Protein AF-J6HMD4-F1 (afdb_monomer_lite)

Sequence (255 aa):
MTEEPPVITEDEVTQENTEDDYIPNIPDGVKDIAFKREKGEAILMGDTIATYDKKGKFLEYRMDLDRKFVTIKAISELMYNDTQEYCNEYHFVKAELPNGEPLILDGRRVYKLQEKPFEKVFDASQAIRIYRTEYYGVGVFDEDGLTGCEAPFDPVVLVTIDGFKGLVTLEKNDFALEAFGYDHSSRKKVDFFELAENEGFGDEVKKATQTPDGIVLAIHRDFQEGYTDYKVLITKEKDTYSAVYLDFPETKYDE

Structure (mmCIF, N/CA/C/O backbone):
data_AF-J6HMD4-F1
#
_entry.id   AF-J6HMD4-F1
#
loop_
_atom_site.group_PDB
_atom_site.id
_atom_site.type_symbol
_atom_site.label_atom_id
_atom_site.label_alt_id
_atom_site.label_comp_id
_atom_site.label_asym_id
_atom_site.label_entity_id
_atom_site.label_seq_id
_atom_site.pdbx_PDB_ins_code
_atom_site.Cartn_x
_atom_site.Cartn_y
_atom_site.Cartn_z
_atom_site.occupancy
_atom_site.B_iso_or_equiv
_atom_site.auth_seq_id
_atom_site.auth_comp_id
_atom_site.auth_asym_id
_atom_site.auth_atom_id
_atom_site.pdbx_PDB_model_num
ATOM 1 N N . MET A 1 1 ? 50.669 60.578 17.584 1.00 41.62 1 MET A N 1
ATOM 2 C CA . MET A 1 1 ? 49.471 60.270 16.784 1.00 41.62 1 MET A CA 1
ATOM 3 C C . MET A 1 1 ? 49.846 59.100 15.901 1.00 41.62 1 MET A C 1
ATOM 5 O O . MET A 1 1 ? 50.588 59.282 14.948 1.00 41.62 1 MET A O 1
ATOM 9 N N . THR A 1 2 ? 49.492 57.902 16.342 1.00 41.47 2 THR A N 1
ATOM 10 C CA . THR A 1 2 ? 49.688 56.632 15.636 1.00 41.47 2 THR A CA 1
ATOM 11 C C . THR A 1 2 ? 48.306 56.215 15.167 1.00 41.47 2 THR A C 1
ATOM 13 O O . THR A 1 2 ? 47.459 55.930 16.010 1.00 41.47 2 THR A O 1
ATOM 16 N N . GLU A 1 3 ? 48.057 56.301 13.863 1.00 42.03 3 GLU A N 1
ATOM 17 C CA . GLU A 1 3 ? 46.799 55.860 13.262 1.00 42.03 3 GLU A CA 1
ATOM 18 C C . GLU A 1 3 ? 46.817 54.336 13.099 1.00 42.03 3 GLU A C 1
ATOM 20 O O . GLU A 1 3 ? 47.808 53.754 12.654 1.00 42.03 3 GLU A O 1
ATOM 25 N N . GLU A 1 4 ? 45.732 53.712 13.552 1.00 44.16 4 GLU A N 1
ATOM 26 C CA . GLU A 1 4 ? 45.438 52.285 13.445 1.00 44.16 4 GLU A CA 1
ATOM 27 C C . GLU A 1 4 ? 45.174 51.872 11.983 1.00 44.16 4 GLU A C 1
ATOM 29 O O . GLU A 1 4 ? 44.758 52.703 11.171 1.00 44.16 4 GLU A O 1
ATOM 34 N N . PRO A 1 5 ? 45.412 50.598 11.621 1.00 47.84 5 PRO A N 1
ATOM 35 C CA . PRO A 1 5 ? 45.184 50.108 10.266 1.00 47.84 5 PRO A CA 1
ATOM 36 C C . PRO A 1 5 ? 43.680 49.982 9.954 1.00 47.84 5 PRO A C 1
ATOM 38 O O . PRO A 1 5 ? 42.891 49.686 10.854 1.00 47.84 5 PRO A O 1
ATOM 41 N N . PRO A 1 6 ? 43.259 50.147 8.686 1.00 49.00 6 PRO A N 1
ATOM 42 C CA . PRO A 1 6 ? 41.871 49.922 8.308 1.00 49.00 6 PRO A CA 1
ATOM 43 C C . PRO A 1 6 ? 41.531 48.422 8.328 1.00 49.00 6 PRO A C 1
ATOM 45 O O . PRO A 1 6 ? 42.240 47.600 7.748 1.00 49.00 6 PRO A O 1
ATOM 48 N N . VAL A 1 7 ? 40.414 48.100 8.983 1.00 46.59 7 VAL A N 1
ATOM 49 C CA . VAL A 1 7 ? 39.713 46.807 8.978 1.00 46.59 7 VAL A CA 1
ATOM 50 C C . VAL A 1 7 ? 38.512 46.927 8.051 1.00 46.59 7 VAL A C 1
ATOM 52 O O . VAL A 1 7 ? 37.584 47.622 8.442 1.00 46.59 7 VAL A O 1
ATOM 55 N N . ILE A 1 8 ? 38.510 46.275 6.882 1.00 41.94 8 ILE A N 1
ATOM 56 C CA . ILE A 1 8 ? 37.334 45.967 6.029 1.00 41.94 8 ILE A CA 1
ATOM 57 C C . ILE A 1 8 ? 37.847 44.957 4.972 1.00 41.94 8 ILE A C 1
ATOM 59 O O . ILE A 1 8 ? 38.898 45.222 4.395 1.00 41.94 8 ILE A O 1
ATOM 63 N N . THR A 1 9 ? 37.277 43.803 4.632 1.00 37.59 9 THR A N 1
ATOM 64 C CA . THR A 1 9 ? 36.125 42.984 5.051 1.00 37.59 9 THR A CA 1
ATOM 65 C C . THR A 1 9 ? 36.418 41.581 4.524 1.00 37.59 9 THR A C 1
ATOM 67 O O . THR A 1 9 ? 37.090 41.446 3.503 1.00 37.59 9 THR A O 1
ATOM 70 N N . GLU A 1 10 ? 35.917 40.563 5.214 1.00 38.06 10 GLU A N 1
ATOM 71 C CA . GLU A 1 10 ? 35.848 39.191 4.717 1.00 38.06 10 GLU A CA 1
ATOM 72 C C . GLU A 1 10 ? 35.243 39.195 3.308 1.00 38.06 10 GLU A C 1
ATOM 74 O O . GLU A 1 10 ? 34.155 39.737 3.101 1.00 38.06 10 GLU A O 1
ATOM 79 N N . ASP A 1 11 ? 35.992 38.660 2.341 1.00 38.19 11 ASP A N 1
ATOM 80 C CA . ASP A 1 11 ? 35.461 38.323 1.030 1.00 38.19 11 ASP A CA 1
ATOM 81 C C . ASP A 1 11 ? 34.218 37.461 1.261 1.00 38.19 11 ASP A C 1
ATOM 83 O O . ASP A 1 11 ? 34.303 36.385 1.861 1.00 38.19 11 ASP A O 1
ATOM 87 N N . GLU A 1 12 ? 33.061 37.960 0.817 1.00 39.22 12 GLU A N 1
ATOM 88 C CA . GLU A 1 12 ? 31.869 37.148 0.629 1.00 39.22 12 GLU A CA 1
ATOM 89 C C . GLU A 1 12 ? 32.281 35.973 -0.258 1.00 39.22 12 GLU A C 1
ATOM 91 O O . GLU A 1 12 ? 32.416 36.094 -1.479 1.00 39.22 12 GLU A O 1
ATOM 96 N N . VAL A 1 13 ? 32.517 34.826 0.379 1.00 36.09 13 VAL A N 1
ATOM 97 C CA . VAL A 1 13 ? 32.518 33.535 -0.288 1.00 36.09 13 VAL A CA 1
ATOM 98 C C . VAL A 1 13 ? 31.105 33.389 -0.824 1.00 36.09 13 VAL A C 1
ATOM 100 O O . VAL A 1 13 ? 30.180 32.991 -0.118 1.00 36.09 13 VAL A O 1
ATOM 103 N N . THR A 1 14 ? 30.935 33.795 -2.075 1.00 34.75 14 THR A N 1
ATOM 104 C CA . THR A 1 14 ? 29.814 33.386 -2.898 1.00 34.75 14 THR A CA 1
ATOM 105 C C . THR A 1 14 ? 29.848 31.865 -2.887 1.00 34.75 14 THR A C 1
ATOM 107 O O . THR A 1 14 ? 30.721 31.243 -3.487 1.00 34.75 14 THR A O 1
ATOM 110 N N . GLN A 1 15 ? 28.956 31.256 -2.104 1.00 39.78 15 GLN A N 1
ATOM 111 C CA . GLN A 1 15 ? 28.610 29.860 -2.298 1.00 39.78 15 GLN A CA 1
ATOM 112 C C . GLN A 1 15 ? 28.047 29.786 -3.714 1.00 39.78 15 GLN A C 1
ATOM 114 O O . GLN A 1 15 ? 26.911 30.189 -3.966 1.00 39.78 15 GLN A O 1
ATOM 119 N N . GLU A 1 16 ? 28.878 29.354 -4.660 1.00 33.34 16 GLU A N 1
ATOM 120 C CA . GLU A 1 16 ? 28.378 28.775 -5.893 1.00 33.34 16 GLU A CA 1
ATOM 121 C C . GLU A 1 16 ? 27.469 27.620 -5.467 1.00 33.34 16 GLU A C 1
ATOM 123 O O . GLU A 1 16 ? 27.938 26.558 -5.063 1.00 33.34 16 GLU A O 1
ATOM 128 N N . ASN A 1 17 ? 26.156 27.855 -5.501 1.00 41.56 17 ASN A N 1
ATOM 129 C CA . ASN A 1 17 ? 25.179 26.790 -5.643 1.00 41.56 17 ASN A CA 1
ATOM 130 C C . ASN A 1 17 ? 25.468 26.146 -7.000 1.00 41.56 17 ASN A C 1
ATOM 132 O O . ASN A 1 17 ? 24.902 26.534 -8.021 1.00 41.56 17 ASN A O 1
ATOM 136 N N . THR A 1 18 ? 26.399 25.199 -7.029 1.00 41.28 18 THR A N 1
ATOM 137 C CA . THR A 1 18 ? 26.372 24.155 -8.040 1.00 41.28 18 THR A CA 1
ATOM 138 C C . THR A 1 18 ? 25.149 23.315 -7.704 1.00 41.28 18 THR A C 1
ATOM 140 O O . THR A 1 18 ? 25.233 22.388 -6.902 1.00 41.28 18 THR A O 1
ATOM 143 N N . GLU A 1 19 ? 23.988 23.708 -8.234 1.00 51.16 19 GLU A N 1
ATOM 144 C CA . GLU A 1 19 ? 22.919 22.748 -8.491 1.00 51.16 19 GLU A CA 1
ATOM 145 C C . GLU A 1 19 ? 23.580 21.636 -9.311 1.00 51.16 19 GLU A C 1
ATOM 147 O O . GLU A 1 19 ? 23.938 21.843 -10.471 1.00 51.16 19 GLU A O 1
ATOM 152 N N . ASP A 1 20 ? 23.891 20.510 -8.667 1.00 56.91 20 ASP A N 1
ATOM 153 C CA . ASP A 1 20 ? 24.308 19.309 -9.377 1.00 56.91 20 ASP A CA 1
ATOM 154 C C . ASP A 1 20 ? 23.152 18.965 -10.322 1.00 56.91 20 ASP A C 1
ATOM 156 O O . ASP A 1 20 ? 22.069 18.580 -9.878 1.00 56.91 20 ASP A O 1
ATOM 160 N N . ASP A 1 21 ? 23.357 19.178 -11.624 1.00 66.62 21 ASP A N 1
ATOM 161 C CA . ASP A 1 21 ? 22.388 18.836 -12.662 1.00 66.62 21 ASP A CA 1
ATOM 162 C C . ASP A 1 21 ? 22.098 17.330 -12.564 1.00 66.62 21 ASP A C 1
ATOM 164 O O . ASP A 1 21 ? 22.879 16.499 -13.036 1.00 66.62 21 ASP A O 1
ATOM 168 N N . TYR A 1 22 ? 20.985 16.960 -11.930 1.00 73.06 22 TYR A N 1
ATOM 169 C CA . TYR A 1 22 ? 20.566 15.569 -11.810 1.00 73.06 22 TYR A CA 1
ATOM 170 C C . TYR A 1 22 ? 20.394 14.949 -13.209 1.00 73.06 22 TYR A C 1
ATOM 172 O O . TYR A 1 22 ? 19.636 15.442 -14.051 1.00 73.06 22 TYR A O 1
ATOM 180 N N . ILE A 1 23 ? 21.101 13.844 -13.465 1.00 78.50 23 ILE A N 1
ATOM 181 C CA . ILE A 1 23 ? 21.051 13.125 -14.742 1.00 78.50 23 ILE A CA 1
ATOM 182 C C . ILE A 1 23 ? 20.208 11.856 -14.561 1.00 78.50 23 ILE A C 1
ATOM 184 O O . ILE A 1 23 ? 20.682 10.906 -13.934 1.00 78.50 23 ILE A O 1
ATOM 188 N N . PRO A 1 24 ? 18.998 11.779 -15.145 1.00 81.62 24 PRO A N 1
ATOM 189 C CA . PRO A 1 24 ? 18.131 10.625 -14.967 1.00 81.62 24 PRO A CA 1
ATOM 190 C C . PRO A 1 24 ? 18.694 9.358 -15.607 1.00 81.62 24 PRO A C 1
ATOM 192 O O . PRO A 1 24 ? 19.145 9.356 -16.758 1.00 81.62 24 PRO A O 1
ATOM 195 N N . ASN A 1 25 ? 18.594 8.244 -14.883 1.00 85.75 25 ASN A N 1
ATOM 196 C CA . ASN A 1 25 ? 18.925 6.927 -15.413 1.00 85.75 25 ASN A CA 1
ATOM 197 C C . ASN A 1 25 ? 17.732 6.346 -16.189 1.00 85.75 25 ASN A C 1
ATOM 199 O O . ASN A 1 25 ? 16.810 5.776 -15.609 1.00 85.75 25 ASN A O 1
ATOM 203 N N . ILE A 1 26 ? 17.747 6.472 -17.515 1.00 86.25 26 ILE A N 1
ATOM 204 C CA . ILE A 1 26 ? 16.704 5.926 -18.397 1.00 86.25 26 ILE A CA 1
ATOM 205 C C . ILE A 1 26 ? 17.163 4.563 -18.948 1.00 86.25 26 ILE A C 1
ATOM 207 O O . ILE A 1 26 ? 18.315 4.440 -19.377 1.00 86.25 26 ILE A O 1
ATOM 211 N N . PRO A 1 27 ? 16.294 3.532 -19.015 1.00 84.94 27 PRO A N 1
ATOM 212 C CA . PRO A 1 27 ? 16.635 2.272 -19.672 1.00 84.94 27 PRO A CA 1
ATOM 213 C C . PRO A 1 27 ? 17.076 2.478 -21.126 1.00 84.94 27 PRO A C 1
ATOM 215 O O . PRO A 1 27 ? 16.384 3.125 -21.911 1.00 84.94 27 PRO A O 1
ATOM 218 N N . ASP A 1 28 ? 18.196 1.866 -21.522 1.00 83.69 28 ASP A N 1
ATOM 219 C CA . ASP A 1 28 ? 18.728 2.002 -22.886 1.00 83.69 28 ASP A CA 1
ATOM 220 C C . ASP A 1 28 ? 17.871 1.289 -23.955 1.00 83.69 28 ASP A C 1
ATOM 222 O O . ASP A 1 28 ? 18.053 1.507 -25.155 1.00 83.69 28 ASP A O 1
ATOM 226 N N . GLY A 1 29 ? 16.941 0.418 -23.538 1.00 84.12 29 GLY A N 1
ATOM 227 C CA . GLY A 1 29 ? 16.067 -0.370 -24.412 1.00 84.12 29 GLY A CA 1
ATOM 228 C C . GLY A 1 29 ? 16.790 -1.443 -25.241 1.00 84.12 29 GLY A C 1
ATOM 229 O O . GLY A 1 29 ? 16.167 -2.128 -26.060 1.00 84.12 29 GLY A O 1
ATOM 230 N N . VAL A 1 30 ? 18.099 -1.617 -25.050 1.00 84.94 30 VAL A N 1
ATOM 231 C CA . VAL A 1 30 ? 18.962 -2.531 -25.807 1.00 84.94 30 VAL A CA 1
ATOM 232 C C . VAL A 1 30 ? 19.416 -3.691 -24.931 1.00 84.94 30 VAL A C 1
ATOM 234 O O . VAL A 1 30 ? 19.311 -4.848 -25.367 1.00 84.94 30 VAL A O 1
ATOM 237 N N . LYS A 1 31 ? 19.895 -3.398 -23.721 1.00 90.94 31 LYS A N 1
ATOM 238 C CA . LYS A 1 31 ? 20.367 -4.371 -22.736 1.00 90.94 31 LYS A CA 1
ATOM 239 C C . LYS A 1 31 ? 19.243 -4.766 -21.790 1.00 90.94 31 LYS A C 1
ATOM 241 O O . LYS A 1 31 ? 18.318 -4.006 -21.532 1.00 90.94 31 LYS A O 1
ATOM 246 N N . ASP A 1 32 ? 19.337 -5.988 -21.283 1.00 95.31 32 ASP A N 1
ATOM 247 C CA . ASP A 1 32 ? 18.437 -6.435 -20.230 1.00 95.31 32 ASP A CA 1
ATOM 248 C C . ASP A 1 32 ? 18.782 -5.691 -18.929 1.00 95.31 32 ASP A C 1
ATOM 250 O O . ASP A 1 32 ? 19.958 -5.543 -18.587 1.00 95.31 32 ASP A O 1
ATOM 254 N N . ILE A 1 33 ? 17.760 -5.257 -18.192 1.00 96.25 33 ILE A N 1
ATOM 255 C CA . ILE A 1 33 ? 17.906 -4.696 -16.848 1.00 96.25 33 ILE A CA 1
ATOM 256 C C . ILE A 1 33 ? 18.460 -5.788 -15.923 1.00 96.25 33 ILE A C 1
ATOM 258 O O . ILE A 1 33 ? 18.008 -6.939 -15.958 1.00 96.25 33 ILE A O 1
ATOM 262 N N . ALA A 1 34 ? 19.438 -5.431 -15.090 1.00 96.94 34 ALA A N 1
ATOM 263 C CA . ALA A 1 34 ? 19.958 -6.302 -14.043 1.00 96.94 34 ALA A CA 1
ATOM 264 C C . ALA A 1 34 ? 18.993 -6.320 -12.850 1.00 96.94 34 ALA A C 1
ATOM 266 O O . ALA A 1 34 ? 18.508 -5.273 -12.423 1.00 96.94 34 ALA A O 1
ATOM 267 N N . PHE A 1 35 ? 18.707 -7.510 -12.321 1.00 97.44 35 PHE A N 1
ATOM 268 C CA . PHE A 1 35 ? 17.767 -7.693 -11.217 1.00 97.44 35 PHE A CA 1
ATOM 269 C C . PHE A 1 35 ? 18.407 -8.479 -10.080 1.00 97.44 35 PHE A C 1
ATOM 271 O O . PHE A 1 35 ? 18.945 -9.567 -10.307 1.00 97.44 35 PHE A O 1
ATOM 278 N N . LYS A 1 36 ? 18.216 -7.991 -8.853 1.00 97.44 36 LYS A N 1
ATOM 279 C CA . LYS A 1 36 ? 18.523 -8.712 -7.619 1.00 97.44 36 LYS A CA 1
ATOM 280 C C . LYS A 1 36 ? 17.275 -9.401 -7.082 1.00 97.44 36 LYS A C 1
ATOM 282 O O . LYS A 1 36 ? 16.148 -8.937 -7.259 1.00 97.44 36 LYS A O 1
ATOM 287 N N . ARG A 1 37 ? 17.472 -10.553 -6.441 1.00 96.81 37 ARG A N 1
ATOM 288 C CA . ARG A 1 37 ? 16.370 -11.317 -5.854 1.00 96.81 37 ARG A CA 1
ATOM 289 C C . ARG A 1 37 ? 15.726 -10.503 -4.739 1.00 96.81 37 ARG A C 1
ATOM 291 O O . ARG A 1 37 ? 16.414 -10.080 -3.824 1.00 96.81 37 ARG A O 1
ATOM 298 N N . GLU A 1 38 ? 14.409 -10.417 -4.797 1.00 96.12 38 GLU A N 1
ATOM 299 C CA . GLU A 1 38 ? 13.564 -9.806 -3.781 1.00 96.12 38 GLU A CA 1
ATOM 300 C C . GLU A 1 38 ? 12.338 -10.696 -3.620 1.00 96.12 38 GLU A C 1
ATOM 302 O O . GLU A 1 38 ? 11.881 -11.317 -4.585 1.00 96.12 38 GLU A O 1
ATOM 307 N N . LYS A 1 39 ? 11.831 -10.825 -2.399 1.00 95.50 39 LYS A N 1
ATOM 308 C CA . LYS A 1 39 ? 10.632 -11.615 -2.137 1.00 95.50 39 LYS A CA 1
ATOM 309 C C . LYS A 1 39 ? 9.652 -10.797 -1.338 1.00 95.50 39 LYS A C 1
ATOM 311 O O . LYS A 1 39 ? 10.023 -10.065 -0.433 1.00 95.50 39 LYS A O 1
ATOM 316 N N . GLY A 1 40 ? 8.392 -11.026 -1.634 1.00 96.81 40 GLY A N 1
ATOM 317 C CA . GLY A 1 40 ? 7.307 -10.420 -0.907 1.00 96.81 40 GLY A CA 1
ATOM 318 C C . GLY A 1 40 ? 6.031 -10.570 -1.693 1.00 96.81 40 GLY A C 1
ATOM 319 O O . GLY A 1 40 ? 5.986 -11.170 -2.773 1.00 96.81 40 GLY A O 1
ATOM 320 N N . GLU A 1 41 ? 4.997 -9.989 -1.135 1.00 98.00 41 GLU A N 1
ATOM 321 C CA . GLU A 1 41 ? 3.730 -9.809 -1.799 1.00 98.00 41 GLU A CA 1
ATOM 322 C C . GLU A 1 41 ? 3.447 -8.319 -1.834 1.00 98.00 41 GLU A C 1
ATOM 324 O O . GLU A 1 41 ? 3.813 -7.602 -0.906 1.00 98.00 41 GLU A O 1
ATOM 329 N N . ALA A 1 42 ? 2.821 -7.855 -2.902 1.00 98.12 42 ALA A N 1
ATOM 330 C CA . ALA A 1 42 ? 2.457 -6.460 -3.049 1.00 98.12 42 ALA A CA 1
ATOM 331 C C . ALA A 1 42 ? 1.026 -6.328 -3.533 1.00 98.12 42 ALA A C 1
ATOM 333 O O . ALA A 1 42 ? 0.508 -7.225 -4.203 1.00 98.12 42 ALA A O 1
ATOM 334 N N . ILE A 1 43 ? 0.428 -5.184 -3.227 1.00 97.50 43 ILE A N 1
ATOM 335 C CA . ILE A 1 43 ? -0.761 -4.702 -3.913 1.00 97.50 43 ILE A CA 1
ATOM 336 C C . ILE A 1 43 ? -0.347 -3.687 -4.979 1.00 97.50 43 ILE A C 1
ATOM 338 O O . ILE A 1 43 ? 0.511 -2.832 -4.759 1.00 97.50 43 ILE A O 1
ATOM 342 N N . LEU A 1 44 ? -0.928 -3.824 -6.163 1.00 96.62 44 LEU A N 1
ATOM 343 C CA . LEU A 1 44 ? -0.747 -2.885 -7.257 1.00 96.62 44 LEU A CA 1
ATOM 344 C C . LEU A 1 44 ? -1.748 -1.739 -7.139 1.00 96.62 44 LEU A C 1
ATOM 346 O O . LEU A 1 44 ? -2.913 -1.989 -6.846 1.00 96.62 44 LEU A O 1
ATOM 350 N N . MET A 1 45 ? -1.316 -0.506 -7.393 1.00 93.19 45 MET A N 1
ATOM 351 C CA . MET A 1 45 ? -2.174 0.676 -7.265 1.00 93.19 45 MET A CA 1
ATOM 352 C C . MET A 1 45 ? -2.012 1.618 -8.455 1.00 93.19 45 MET A C 1
ATOM 354 O O . MET A 1 45 ? -0.902 2.043 -8.786 1.00 93.19 45 MET A O 1
ATOM 358 N N . GLY A 1 46 ? -3.136 1.994 -9.060 1.00 90.12 46 GLY A N 1
ATOM 359 C CA . GLY A 1 46 ? -3.217 2.986 -10.127 1.00 90.12 46 GLY A CA 1
ATOM 360 C C . GLY A 1 46 ? -4.232 2.585 -11.191 1.00 90.12 46 GLY A C 1
ATOM 361 O O . GLY A 1 46 ? -4.257 1.438 -11.625 1.00 90.12 46 GLY A O 1
ATOM 362 N N . ASP A 1 47 ? -5.021 3.552 -11.673 1.00 88.12 47 ASP A N 1
ATOM 363 C CA . ASP A 1 47 ? -6.099 3.296 -12.649 1.00 88.12 47 ASP A CA 1
ATOM 364 C C . ASP A 1 47 ? -5.614 2.610 -13.933 1.00 88.12 47 ASP A C 1
ATOM 366 O O . ASP A 1 47 ? -6.348 1.875 -14.591 1.00 88.12 47 ASP A O 1
ATOM 370 N N . THR A 1 48 ? -4.372 2.903 -14.311 1.00 92.44 48 THR A N 1
ATOM 371 C CA . THR A 1 48 ? -3.673 2.311 -15.445 1.00 92.44 48 THR A CA 1
ATOM 372 C C . THR A 1 48 ? -2.245 2.020 -15.027 1.00 92.44 48 THR A C 1
ATOM 374 O O . THR A 1 48 ? -1.515 2.937 -14.644 1.00 92.44 48 THR A O 1
ATOM 377 N N . ILE A 1 49 ? -1.828 0.764 -15.150 1.00 96.00 49 ILE A N 1
ATOM 378 C CA . ILE A 1 49 ? -0.480 0.325 -14.792 1.00 96.00 49 ILE A CA 1
ATOM 379 C C . ILE A 1 49 ? 0.278 -0.027 -16.067 1.00 96.00 49 ILE A C 1
ATOM 381 O O . ILE A 1 49 ? -0.187 -0.831 -16.875 1.00 96.00 49 ILE A O 1
ATOM 385 N N . ALA A 1 50 ? 1.432 0.608 -16.266 1.00 96.94 50 ALA A N 1
ATOM 386 C CA . ALA A 1 50 ? 2.321 0.303 -17.378 1.00 96.94 50 ALA A CA 1
ATOM 387 C C . ALA A 1 50 ? 3.078 -1.004 -17.120 1.00 96.94 50 ALA A C 1
ATOM 389 O O . ALA A 1 50 ? 3.556 -1.259 -16.013 1.00 96.94 50 ALA A O 1
ATOM 390 N N . THR A 1 51 ? 3.210 -1.812 -18.166 1.00 97.88 51 THR A N 1
ATOM 391 C CA . THR A 1 51 ? 4.022 -3.031 -18.166 1.00 97.88 51 THR A CA 1
ATOM 392 C C . THR A 1 51 ? 5.195 -2.883 -19.124 1.00 97.88 51 THR A C 1
ATOM 394 O O . THR A 1 51 ? 5.117 -2.158 -20.122 1.00 97.88 51 THR A O 1
ATOM 397 N N . TYR A 1 52 ? 6.289 -3.574 -18.819 1.00 97.88 52 TYR A N 1
ATOM 398 C CA . TYR A 1 52 ? 7.552 -3.436 -19.534 1.00 97.88 52 TYR A CA 1
ATOM 399 C C . TYR A 1 52 ? 8.132 -4.795 -19.916 1.00 97.88 52 TYR A C 1
ATOM 401 O O . TYR A 1 52 ? 7.825 -5.828 -19.316 1.00 97.88 52 TYR A O 1
ATOM 409 N N . ASP A 1 53 ? 9.001 -4.802 -20.921 1.00 96.94 53 ASP A N 1
ATOM 410 C CA . ASP A 1 53 ? 9.862 -5.944 -21.189 1.00 96.94 53 ASP A CA 1
ATOM 411 C C . ASP A 1 53 ? 11.127 -5.916 -20.315 1.00 96.94 53 ASP A C 1
ATOM 413 O O . ASP A 1 53 ? 11.396 -4.991 -19.546 1.00 96.94 53 ASP A O 1
ATOM 417 N N . LYS A 1 54 ? 11.947 -6.960 -20.439 1.00 96.06 54 LYS A N 1
ATOM 418 C CA . LYS A 1 54 ? 13.194 -7.105 -19.674 1.00 96.06 54 LYS A CA 1
ATOM 419 C C . LYS A 1 54 ? 14.255 -6.038 -19.970 1.00 96.06 54 LYS A C 1
ATOM 421 O O . LYS A 1 54 ? 15.249 -5.998 -19.253 1.00 96.06 54 LYS A O 1
ATOM 426 N N . LYS A 1 55 ? 14.073 -5.223 -21.011 1.00 95.75 55 LYS A N 1
ATOM 427 C CA . LYS A 1 55 ? 14.955 -4.116 -21.400 1.00 95.75 55 LYS A CA 1
ATOM 428 C C . LYS A 1 55 ? 14.413 -2.757 -20.950 1.00 95.75 55 LYS A C 1
ATOM 430 O O . LYS A 1 55 ? 14.973 -1.730 -21.318 1.00 95.75 55 LYS A O 1
ATOM 435 N N . GLY A 1 56 ? 13.310 -2.747 -20.197 1.00 93.38 56 GLY A N 1
ATOM 436 C CA . GLY A 1 56 ? 12.640 -1.526 -19.755 1.00 93.38 56 GLY A CA 1
ATOM 437 C C . GLY A 1 56 ? 11.814 -0.860 -20.850 1.00 93.38 56 GLY A C 1
ATOM 438 O O . GLY A 1 56 ? 11.435 0.299 -20.705 1.00 93.38 56 GLY A O 1
ATOM 439 N N . LYS A 1 57 ? 11.523 -1.553 -21.958 1.00 94.94 57 LYS A N 1
ATOM 440 C CA . LYS A 1 57 ? 10.670 -0.998 -23.007 1.00 94.94 57 LYS A CA 1
ATOM 441 C C . LYS A 1 57 ? 9.205 -1.181 -22.632 1.00 94.94 57 LYS A C 1
ATOM 443 O O . LYS A 1 57 ? 8.779 -2.294 -22.335 1.00 94.94 57 LYS A O 1
ATOM 448 N N . PHE A 1 58 ? 8.442 -0.094 -22.705 1.00 95.56 58 PHE A N 1
ATOM 449 C CA . PHE A 1 58 ? 6.991 -0.111 -22.537 1.00 95.56 58 PHE A CA 1
ATOM 450 C C . PHE A 1 58 ? 6.323 -1.126 -23.479 1.00 95.56 58 PHE A C 1
ATOM 452 O O . PHE A 1 58 ? 6.631 -1.175 -24.676 1.00 95.56 58 PHE A O 1
ATOM 459 N N . LEU A 1 59 ? 5.395 -1.907 -22.931 1.00 96.56 59 LEU A N 1
ATOM 460 C CA . LEU A 1 59 ? 4.575 -2.870 -23.658 1.00 96.56 59 LEU A CA 1
ATOM 461 C C . LEU A 1 59 ? 3.146 -2.352 -23.817 1.00 96.56 59 LEU A C 1
ATOM 463 O O . LEU A 1 59 ? 2.695 -2.120 -24.937 1.00 96.56 59 LEU A O 1
ATOM 467 N N . GLU A 1 60 ? 2.446 -2.167 -22.700 1.00 97.44 60 GLU A N 1
ATOM 468 C CA . GLU A 1 60 ? 1.041 -1.766 -22.674 1.00 97.44 60 GLU A CA 1
ATOM 469 C C . GLU A 1 60 ? 0.636 -1.154 -21.326 1.00 97.44 60 GLU A C 1
ATOM 471 O O . GLU A 1 60 ? 1.294 -1.368 -20.304 1.00 97.44 60 GLU A O 1
ATOM 476 N N . TYR A 1 61 ? -0.488 -0.431 -21.329 1.00 97.94 61 TYR A N 1
ATOM 477 C CA . TYR A 1 61 ? -1.209 -0.044 -20.117 1.00 97.94 61 TYR A CA 1
ATOM 478 C C . TYR A 1 61 ? -2.301 -1.064 -19.808 1.00 97.94 61 TYR A C 1
ATOM 480 O O . TYR A 1 61 ? -3.091 -1.421 -20.683 1.00 97.94 61 TYR A O 1
ATOM 488 N N . ARG A 1 62 ? -2.393 -1.472 -18.544 1.00 97.38 62 ARG A N 1
ATOM 489 C CA . ARG A 1 62 ? -3.368 -2.446 -18.053 1.00 97.38 62 ARG A CA 1
ATOM 490 C C . ARG A 1 62 ? -4.224 -1.827 -16.953 1.00 97.38 62 ARG A C 1
ATOM 492 O O . ARG A 1 62 ? -3.703 -1.324 -15.962 1.00 97.38 62 ARG A O 1
ATOM 499 N N . MET A 1 63 ? -5.540 -1.848 -17.155 1.00 95.19 63 MET A N 1
ATOM 500 C CA . MET A 1 63 ? -6.545 -1.325 -16.211 1.00 95.19 63 MET A CA 1
ATOM 501 C C . MET A 1 63 ? -7.063 -2.405 -15.252 1.00 95.19 63 MET A C 1
ATOM 503 O O . MET A 1 63 ? -7.634 -2.107 -14.213 1.00 95.19 63 MET A O 1
ATOM 507 N N . ASP A 1 64 ? -6.874 -3.679 -15.593 1.00 96.06 64 ASP A N 1
ATOM 508 C CA . ASP A 1 64 ? -7.309 -4.834 -14.802 1.00 96.06 64 ASP A CA 1
ATOM 509 C C . ASP A 1 64 ? -6.379 -5.160 -13.620 1.00 96.06 64 ASP A C 1
ATOM 511 O O . ASP A 1 64 ? -6.700 -6.038 -12.813 1.00 96.06 64 ASP A O 1
ATOM 515 N N . LEU A 1 65 ? -5.240 -4.465 -13.527 1.00 96.88 65 LEU A N 1
ATOM 516 C CA . LEU A 1 65 ? -4.224 -4.663 -12.495 1.00 96.88 65 LEU A CA 1
ATOM 517 C C . LEU A 1 65 ? -4.449 -3.820 -11.235 1.00 96.88 65 LEU A C 1
ATOM 519 O O . LEU A 1 65 ? -3.849 -4.139 -10.210 1.00 96.88 65 LEU A O 1
ATOM 523 N N . ASP A 1 66 ? -5.293 -2.784 -11.280 1.00 94.50 66 ASP A N 1
ATOM 524 C CA . ASP A 1 66 ? -5.547 -1.948 -10.103 1.00 94.50 66 ASP A CA 1
ATOM 525 C C . ASP A 1 66 ? -6.062 -2.797 -8.928 1.00 94.50 66 ASP A C 1
ATOM 527 O O . ASP A 1 66 ? -6.936 -3.660 -9.082 1.00 94.50 66 ASP A O 1
ATOM 531 N N . ARG A 1 67 ? -5.473 -2.580 -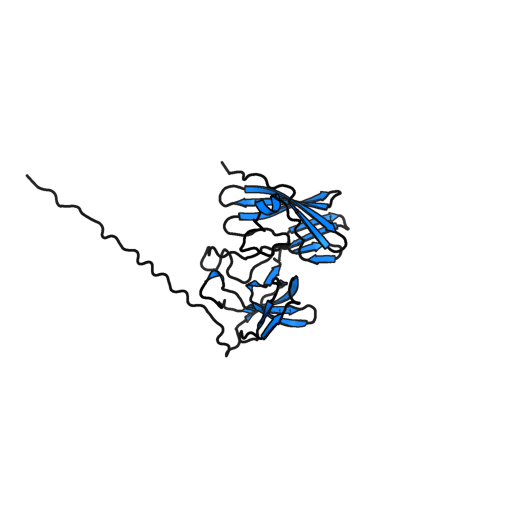7.748 1.00 94.00 67 ARG A N 1
ATOM 532 C CA . ARG A 1 67 ? -5.738 -3.294 -6.487 1.00 94.00 67 ARG A CA 1
ATOM 533 C C . ARG A 1 67 ? -5.545 -4.812 -6.558 1.00 94.00 67 ARG A C 1
ATOM 535 O O . ARG A 1 67 ? -6.106 -5.549 -5.741 1.00 94.00 67 ARG A O 1
ATOM 542 N N . LYS A 1 68 ? -4.764 -5.325 -7.516 1.00 96.88 68 LYS A N 1
ATOM 543 C CA . LYS A 1 68 ? -4.413 -6.753 -7.581 1.00 96.88 68 LYS A CA 1
ATOM 544 C C . LYS A 1 68 ? -3.214 -7.071 -6.702 1.00 96.88 68 LYS A C 1
ATOM 546 O O . LYS A 1 68 ? -2.238 -6.330 -6.670 1.00 96.88 68 LYS A O 1
ATOM 551 N N . PHE A 1 69 ? -3.273 -8.227 -6.047 1.00 98.19 69 PHE A N 1
ATOM 552 C CA . PHE A 1 69 ? -2.120 -8.790 -5.357 1.00 98.19 69 PHE A CA 1
ATOM 553 C C . PHE A 1 69 ? -1.194 -9.507 -6.337 1.00 98.19 69 PHE A C 1
ATOM 555 O O . PHE A 1 69 ? -1.655 -10.252 -7.207 1.00 98.19 69 PHE A O 1
ATOM 562 N N . VAL A 1 70 ? 0.110 -9.319 -6.155 1.00 98.44 70 VAL A N 1
ATOM 563 C CA . VAL A 1 70 ? 1.167 -9.981 -6.923 1.00 98.44 70 VAL A CA 1
ATOM 564 C C . VAL A 1 70 ? 2.257 -10.517 -6.004 1.00 98.44 70 VAL A C 1
ATOM 566 O O . VAL A 1 70 ? 2.522 -9.970 -4.934 1.00 98.44 70 VAL A O 1
ATOM 569 N N . THR A 1 71 ? 2.933 -11.579 -6.440 1.00 98.56 71 THR A N 1
ATOM 570 C CA . THR A 1 71 ? 4.149 -12.070 -5.780 1.00 98.56 71 THR A CA 1
ATOM 571 C C . THR A 1 71 ? 5.372 -11.404 -6.396 1.00 98.56 71 THR A C 1
ATOM 573 O O . THR A 1 71 ? 5.615 -11.555 -7.593 1.00 98.56 71 THR A O 1
ATOM 576 N N . ILE A 1 72 ? 6.183 -10.733 -5.583 1.00 98.56 72 ILE A N 1
ATOM 577 C CA . ILE A 1 72 ? 7.455 -10.144 -6.013 1.00 98.56 72 ILE A CA 1
ATOM 578 C C . ILE A 1 72 ? 8.504 -11.250 -6.154 1.00 98.56 72 ILE A C 1
ATOM 580 O O . ILE A 1 72 ? 8.625 -12.137 -5.302 1.00 98.56 72 ILE A O 1
ATOM 584 N N . LYS A 1 73 ? 9.260 -11.204 -7.253 1.00 98.19 73 LYS A N 1
ATOM 585 C CA . LYS A 1 73 ? 10.334 -12.161 -7.562 1.00 98.19 73 LYS A CA 1
ATOM 586 C C . LYS A 1 73 ? 11.717 -11.514 -7.551 1.00 98.19 73 LYS A C 1
ATOM 588 O O . LYS A 1 73 ? 12.703 -12.195 -7.251 1.00 98.19 73 LYS A O 1
ATOM 593 N N . ALA A 1 74 ? 11.797 -10.249 -7.959 1.00 98.00 74 ALA A N 1
ATOM 594 C CA . ALA A 1 74 ? 13.037 -9.492 -8.045 1.00 98.00 74 ALA A CA 1
ATOM 595 C C . ALA A 1 74 ? 12.763 -7.994 -8.230 1.00 98.00 74 ALA A C 1
ATOM 597 O O . ALA A 1 74 ? 11.703 -7.617 -8.727 1.00 98.00 74 ALA A O 1
ATOM 598 N N . ILE A 1 75 ? 13.757 -7.170 -7.915 1.00 98.06 75 ILE A N 1
ATOM 599 C CA . ILE A 1 75 ? 13.781 -5.735 -8.223 1.00 98.06 75 ILE A CA 1
ATOM 600 C C . ILE A 1 75 ? 15.048 -5.399 -9.002 1.00 98.06 75 ILE A C 1
ATOM 602 O O . ILE A 1 75 ? 16.023 -6.158 -8.947 1.00 98.06 75 ILE A O 1
ATOM 606 N N . SER A 1 76 ? 15.033 -4.319 -9.777 1.00 97.50 76 SER A N 1
ATOM 607 C CA . SER A 1 76 ? 16.231 -3.872 -10.481 1.00 97.50 76 SER A CA 1
ATOM 608 C C . SER A 1 76 ? 17.352 -3.541 -9.498 1.00 97.50 76 SER A C 1
ATOM 610 O O . SER A 1 76 ? 17.105 -3.133 -8.367 1.00 97.50 76 SER A O 1
ATOM 612 N N . GLU A 1 77 ? 18.601 -3.744 -9.909 1.00 95.12 77 GLU A N 1
ATOM 613 C CA . GLU A 1 77 ? 19.752 -3.373 -9.074 1.00 95.12 77 GLU A CA 1
ATOM 614 C C . GLU A 1 77 ? 19.898 -1.854 -8.944 1.00 95.12 77 GLU A C 1
ATOM 616 O O . GLU A 1 77 ? 20.280 -1.378 -7.882 1.00 95.12 77 GLU A O 1
ATOM 621 N N . LEU A 1 78 ? 19.537 -1.120 -9.999 1.00 93.75 78 LEU A N 1
ATOM 622 C CA . LEU A 1 78 ? 19.544 0.340 -10.056 1.00 93.75 78 LEU A CA 1
ATOM 623 C C . LEU A 1 78 ? 18.119 0.895 -10.006 1.00 93.75 78 LEU A C 1
ATOM 625 O O . LEU A 1 78 ? 17.179 0.221 -10.452 1.00 93.75 78 LEU A O 1
ATOM 629 N N . MET A 1 79 ? 17.984 2.128 -9.529 1.00 93.19 79 MET A N 1
ATOM 630 C CA . MET A 1 79 ? 16.809 2.953 -9.789 1.00 93.19 79 MET A CA 1
ATOM 631 C C . MET A 1 79 ? 16.883 3.572 -11.188 1.00 93.19 79 MET A C 1
ATOM 633 O O . MET A 1 79 ? 17.958 3.717 -11.777 1.00 93.19 79 MET A O 1
ATOM 637 N N . TYR A 1 80 ? 15.715 3.877 -11.736 1.00 94.25 80 TYR A N 1
ATOM 638 C CA . TYR A 1 80 ? 15.518 4.482 -13.043 1.00 94.25 80 TYR A CA 1
ATOM 639 C C . TYR A 1 80 ? 14.571 5.669 -12.919 1.00 94.25 80 TYR A C 1
ATOM 641 O O . TYR A 1 80 ? 13.719 5.684 -12.038 1.00 94.25 80 TYR A O 1
ATOM 649 N N . ASN A 1 81 ? 14.679 6.630 -13.832 1.00 90.31 81 ASN A N 1
ATOM 650 C CA . ASN A 1 81 ? 13.816 7.804 -13.870 1.00 90.31 81 ASN A CA 1
ATOM 651 C C . ASN A 1 81 ? 13.394 8.091 -15.306 1.00 90.31 81 ASN A C 1
ATOM 653 O O . ASN A 1 81 ? 14.227 8.134 -16.209 1.00 90.31 81 ASN A O 1
ATOM 657 N N . ASP A 1 82 ? 12.099 8.285 -15.522 1.00 84.12 82 ASP A N 1
ATO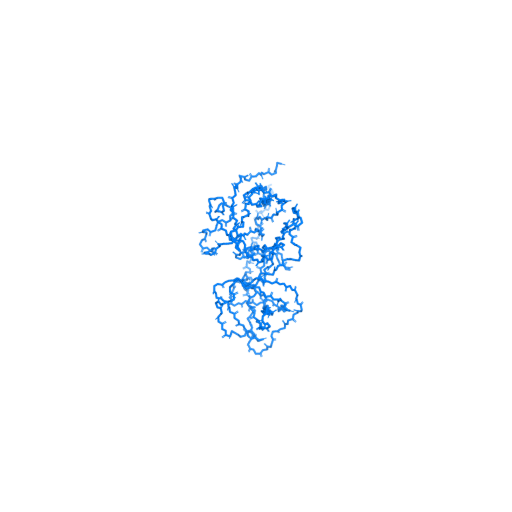M 658 C CA . ASP A 1 82 ? 11.528 8.710 -16.800 1.00 84.12 82 ASP A CA 1
ATOM 659 C C . ASP A 1 82 ? 11.340 10.236 -16.897 1.00 84.12 82 ASP A C 1
ATOM 661 O O . ASP A 1 82 ? 10.876 10.744 -17.920 1.00 84.12 82 ASP A O 1
ATOM 665 N N . THR A 1 83 ? 11.738 10.971 -15.856 1.00 85.25 83 THR A N 1
ATOM 666 C CA . THR A 1 83 ? 11.654 12.431 -15.727 1.00 85.25 83 THR A CA 1
ATOM 667 C C . THR A 1 83 ? 12.997 13.025 -15.279 1.00 85.25 83 THR A C 1
ATOM 669 O O . THR A 1 83 ? 13.953 12.294 -15.058 1.00 85.25 83 THR A O 1
ATOM 672 N N . GLN A 1 84 ? 13.089 14.352 -15.148 1.00 82.75 84 GLN A N 1
ATOM 673 C CA . GLN A 1 84 ? 14.256 15.028 -14.549 1.00 82.75 84 GLN A CA 1
ATOM 674 C C . GLN A 1 84 ? 14.131 15.220 -13.029 1.00 82.75 84 GLN A C 1
ATOM 676 O O . GLN A 1 84 ? 15.014 15.797 -12.411 1.00 82.75 84 GLN A O 1
ATOM 681 N N . GLU A 1 85 ? 13.029 14.790 -12.420 1.00 86.75 85 GLU A N 1
ATOM 682 C CA . GLU A 1 85 ? 12.757 15.023 -11.004 1.00 86.75 85 GLU A CA 1
ATOM 683 C C . GLU A 1 85 ? 13.200 13.805 -10.197 1.00 86.75 85 GLU A C 1
ATOM 685 O O . GLU A 1 85 ? 12.667 12.715 -10.383 1.00 86.75 85 GLU A O 1
ATOM 690 N N . TYR A 1 86 ? 14.182 13.976 -9.316 1.00 87.19 86 TYR A N 1
ATOM 691 C CA . TYR A 1 86 ? 14.784 12.886 -8.544 1.00 87.19 86 TYR A CA 1
ATOM 692 C C . TYR A 1 86 ? 13.752 12.059 -7.751 1.00 87.19 86 TYR A C 1
ATOM 694 O O . TYR A 1 86 ? 13.794 10.836 -7.815 1.00 87.19 86 TYR A O 1
ATOM 702 N N . CYS A 1 87 ? 12.733 12.682 -7.142 1.00 88.88 87 CYS A N 1
ATOM 703 C CA . CYS A 1 87 ? 11.669 11.955 -6.427 1.00 88.88 87 CYS A CA 1
ATOM 704 C C . CYS A 1 87 ? 10.836 11.004 -7.305 1.00 88.88 87 CYS A C 1
ATOM 706 O O . CYS A 1 87 ? 10.098 10.160 -6.794 1.00 88.88 87 CYS A O 1
ATOM 708 N N . ASN A 1 88 ? 10.946 11.117 -8.631 1.00 91.00 88 ASN A N 1
ATOM 709 C CA . ASN A 1 88 ? 10.303 10.206 -9.565 1.00 91.00 88 ASN A CA 1
ATOM 710 C C . ASN A 1 88 ? 11.142 8.961 -9.869 1.00 91.00 88 ASN A C 1
ATOM 712 O O . ASN A 1 88 ? 10.669 8.127 -10.639 1.00 91.00 88 ASN A O 1
ATOM 716 N N . GLU A 1 89 ? 12.336 8.804 -9.296 1.00 93.00 89 GLU A N 1
ATOM 717 C CA . GLU A 1 89 ? 13.119 7.577 -9.422 1.00 93.00 89 GLU A CA 1
ATOM 718 C C . GLU A 1 89 ? 12.403 6.354 -8.838 1.00 93.00 89 GLU A C 1
ATOM 720 O O . GLU A 1 89 ? 11.644 6.432 -7.868 1.00 93.00 89 GLU A O 1
ATOM 725 N N . TYR A 1 90 ? 12.643 5.195 -9.456 1.00 95.12 90 TYR A N 1
ATOM 726 C CA . TYR A 1 90 ? 12.024 3.936 -9.066 1.00 95.12 90 TYR A CA 1
ATOM 727 C C . TYR A 1 90 ? 12.813 2.698 -9.467 1.00 95.12 90 TYR A C 1
ATOM 729 O O . TYR A 1 90 ? 13.546 2.669 -10.455 1.00 95.12 90 TYR A O 1
ATOM 737 N N . HIS A 1 91 ? 12.588 1.609 -8.737 1.00 97.00 91 HIS A N 1
ATOM 738 C CA . HIS A 1 91 ? 13.003 0.280 -9.167 1.00 97.00 91 HIS A CA 1
ATOM 739 C C . HIS A 1 91 ? 11.991 -0.341 -10.131 1.00 97.00 91 HIS A C 1
ATOM 741 O O . HIS A 1 91 ? 10.784 -0.315 -9.891 1.00 97.00 91 HIS A O 1
ATOM 747 N N . PHE A 1 92 ? 12.473 -1.017 -11.176 1.00 97.94 92 PHE A N 1
ATOM 748 C CA . PHE A 1 92 ? 11.625 -1.971 -11.888 1.00 97.94 92 PHE A CA 1
ATOM 749 C C . PHE A 1 92 ? 11.372 -3.183 -11.002 1.00 97.94 92 PHE A C 1
ATOM 751 O O . PHE A 1 92 ? 12.312 -3.784 -10.476 1.00 97.94 92 PHE A O 1
ATOM 758 N N . VAL A 1 93 ? 10.116 -3.610 -10.911 1.00 98.50 93 VAL A N 1
ATOM 759 C CA . VAL A 1 93 ? 9.729 -4.772 -10.109 1.00 98.50 93 VAL A CA 1
ATOM 760 C C . VAL A 1 93 ? 9.302 -5.915 -11.018 1.00 98.50 93 VAL A C 1
ATOM 762 O O . VAL A 1 93 ? 8.359 -5.788 -11.799 1.00 98.50 93 VAL A O 1
ATOM 765 N N . LYS A 1 94 ? 9.978 -7.061 -10.895 1.00 98.56 94 LYS A N 1
ATOM 766 C CA . LYS A 1 94 ? 9.517 -8.336 -11.454 1.00 98.56 94 LYS A CA 1
ATOM 767 C C . LYS A 1 94 ? 8.516 -8.959 -10.498 1.00 98.56 94 LYS A C 1
ATOM 769 O O . LYS A 1 94 ? 8.874 -9.348 -9.382 1.00 98.56 94 LYS A O 1
ATOM 774 N N . ALA A 1 95 ? 7.292 -9.116 -10.973 1.00 98.44 95 ALA A N 1
ATOM 775 C CA . ALA A 1 95 ? 6.193 -9.677 -10.212 1.00 98.44 95 ALA A CA 1
ATOM 776 C C . ALA A 1 95 ? 5.478 -10.781 -10.999 1.00 98.44 95 ALA A C 1
ATOM 778 O O . ALA A 1 95 ? 5.713 -10.982 -12.189 1.00 98.44 95 ALA A O 1
ATOM 779 N N . GLU A 1 96 ? 4.619 -11.522 -10.315 1.00 98.44 96 GLU A N 1
ATOM 780 C CA . GLU A 1 96 ? 3.808 -12.585 -10.898 1.00 98.44 96 GLU A CA 1
ATOM 781 C C . GLU A 1 96 ? 2.391 -12.503 -10.332 1.00 98.44 96 GLU A C 1
ATOM 783 O O . GLU A 1 96 ? 2.203 -12.408 -9.113 1.00 98.44 96 GLU A O 1
ATOM 788 N N . LEU A 1 97 ? 1.398 -12.527 -11.218 1.00 98.25 97 LEU A N 1
ATOM 789 C CA . LEU A 1 97 ? -0.009 -12.609 -10.839 1.00 98.25 97 LEU A CA 1
ATOM 790 C C . LEU A 1 97 ? -0.353 -14.008 -10.295 1.00 98.25 97 LEU A C 1
ATOM 792 O O . LEU A 1 97 ? 0.336 -14.980 -10.604 1.00 98.25 97 LEU A O 1
ATOM 796 N N . PRO A 1 98 ? -1.466 -14.170 -9.555 1.00 96.69 98 PRO A N 1
ATOM 797 C CA . PRO A 1 98 ? -1.881 -15.476 -9.033 1.00 96.69 98 PRO A CA 1
ATOM 798 C C . PRO A 1 98 ? -2.106 -16.557 -10.105 1.00 96.69 98 PRO A C 1
ATOM 800 O O . PRO A 1 98 ? -2.048 -17.747 -9.804 1.00 96.69 98 PRO A O 1
ATOM 803 N N . ASN A 1 99 ? -2.363 -16.159 -11.356 1.00 96.62 99 ASN A N 1
ATOM 804 C CA . ASN A 1 99 ? -2.499 -17.054 -12.510 1.00 96.62 99 ASN A CA 1
ATOM 805 C C . ASN A 1 99 ? -1.145 -17.475 -13.130 1.00 96.62 99 ASN A C 1
ATOM 807 O O . ASN A 1 99 ? -1.143 -18.237 -14.095 1.00 96.62 99 ASN A O 1
ATOM 811 N N . GLY A 1 100 ? -0.015 -16.988 -12.605 1.00 97.62 100 GLY A N 1
ATOM 812 C CA . GLY A 1 100 ? 1.333 -17.242 -13.118 1.00 97.62 100 GLY A CA 1
ATOM 813 C C . GLY A 1 100 ? 1.796 -16.292 -14.229 1.00 97.62 100 GLY A C 1
ATOM 814 O O . GLY A 1 100 ? 2.878 -16.495 -14.774 1.00 97.62 100 GLY A O 1
ATOM 815 N N . GLU A 1 101 ? 1.008 -15.275 -14.596 1.00 97.88 101 GLU A N 1
ATOM 816 C CA . GLU A 1 101 ? 1.410 -14.268 -15.587 1.00 97.88 101 GLU A CA 1
ATOM 817 C C . GLU A 1 101 ? 2.563 -13.410 -15.031 1.00 97.88 101 GLU A C 1
ATOM 819 O O . GLU A 1 101 ? 2.403 -12.788 -13.974 1.00 97.88 101 GLU A O 1
ATOM 824 N N . PRO A 1 102 ? 3.729 -13.369 -15.706 1.00 98.00 102 PRO A N 1
ATOM 825 C CA . PRO A 1 102 ? 4.857 -12.556 -15.277 1.00 98.00 102 PRO A CA 1
ATOM 826 C C . PRO A 1 102 ? 4.673 -11.097 -15.699 1.00 98.00 102 PRO A C 1
ATOM 828 O O . PRO A 1 102 ? 4.265 -10.809 -16.823 1.00 98.00 102 PRO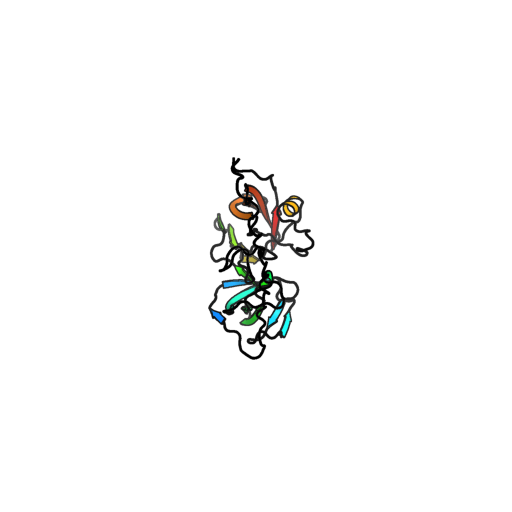 A O 1
ATOM 831 N N . LEU A 1 103 ? 5.061 -10.177 -14.822 1.00 98.31 103 LEU A N 1
ATOM 832 C CA . LEU A 1 103 ? 4.993 -8.734 -15.033 1.00 98.31 103 LEU A CA 1
ATOM 833 C C . LEU A 1 103 ? 6.350 -8.086 -14.728 1.00 98.31 103 LEU A C 1
ATOM 835 O O . LEU A 1 103 ? 7.066 -8.514 -13.819 1.00 98.31 103 LEU A O 1
ATOM 839 N N . ILE A 1 104 ? 6.684 -7.026 -15.464 1.00 98.44 104 ILE A N 1
ATOM 840 C CA . ILE A 1 104 ? 7.719 -6.056 -15.085 1.00 98.44 104 ILE A CA 1
ATOM 841 C C . ILE A 1 104 ? 7.030 -4.703 -15.002 1.00 98.44 104 ILE A C 1
ATOM 843 O O . ILE A 1 104 ? 6.382 -4.288 -15.963 1.00 98.44 104 ILE A O 1
ATOM 847 N N . LEU A 1 105 ? 7.132 -4.067 -13.841 1.00 98.00 105 LEU A N 1
ATOM 848 C CA . LEU A 1 105 ? 6.316 -2.924 -13.448 1.00 98.00 105 LEU A CA 1
ATOM 849 C C . LEU A 1 105 ? 7.193 -1.756 -12.999 1.00 98.00 105 LEU A C 1
ATOM 851 O O . LEU A 1 105 ? 8.296 -1.966 -12.493 1.00 98.00 105 LEU A O 1
ATOM 855 N N . ASP A 1 106 ? 6.656 -0.549 -13.142 1.00 96.38 106 ASP A N 1
ATOM 856 C CA . ASP A 1 106 ? 7.133 0.640 -12.437 1.00 96.38 106 ASP A CA 1
ATOM 857 C C . ASP A 1 106 ? 6.884 0.460 -10.929 1.00 96.38 106 ASP A C 1
ATOM 859 O O . ASP A 1 106 ? 5.739 0.276 -10.499 1.00 96.38 106 ASP A O 1
ATOM 863 N N . GLY A 1 107 ? 7.953 0.483 -10.130 1.00 96.25 107 GLY A N 1
ATOM 864 C CA . GLY A 1 107 ? 7.909 0.261 -8.685 1.00 96.25 107 GLY A CA 1
ATOM 865 C C . GLY A 1 107 ? 7.036 1.252 -7.921 1.00 96.25 107 GLY A C 1
ATOM 866 O O . GLY A 1 107 ? 6.483 0.887 -6.886 1.00 96.25 107 GLY A O 1
ATOM 867 N N . ARG A 1 108 ? 6.786 2.450 -8.462 1.00 94.56 108 ARG A N 1
ATOM 868 C CA . ARG A 1 108 ? 5.888 3.452 -7.854 1.00 94.56 108 ARG A CA 1
ATOM 869 C C . ARG A 1 108 ? 4.426 3.005 -7.834 1.00 94.56 108 ARG A C 1
ATOM 871 O O . ARG A 1 108 ? 3.583 3.623 -7.195 1.00 94.56 108 ARG A O 1
ATOM 878 N N . ARG A 1 109 ? 4.094 1.940 -8.569 1.00 95.38 109 ARG A N 1
ATOM 879 C CA . ARG A 1 109 ? 2.762 1.317 -8.598 1.00 95.38 109 ARG A CA 1
ATOM 880 C C . ARG A 1 109 ? 2.693 0.031 -7.777 1.00 95.38 109 ARG A C 1
ATOM 882 O O . ARG A 1 109 ? 1.650 -0.620 -7.780 1.00 95.38 109 ARG A O 1
ATOM 889 N N . VAL A 1 110 ? 3.780 -0.352 -7.106 1.00 96.94 110 VAL A N 1
ATOM 890 C CA . VAL A 1 110 ? 3.919 -1.619 -6.384 1.00 96.94 110 VAL A CA 1
ATOM 891 C C . VAL A 1 110 ? 4.138 -1.342 -4.900 1.00 96.94 110 VAL A C 1
ATOM 893 O O . VAL A 1 110 ? 5.203 -0.886 -4.500 1.00 96.94 110 VAL A O 1
ATOM 896 N N . TYR A 1 111 ? 3.143 -1.679 -4.084 1.00 96.31 111 TYR A N 1
ATOM 897 C CA . TYR A 1 111 ? 3.154 -1.451 -2.641 1.00 96.31 111 TYR A CA 1
ATOM 898 C C . TYR A 1 111 ? 3.361 -2.784 -1.923 1.00 96.31 111 TYR A C 1
ATOM 900 O O . TYR A 1 111 ? 2.420 -3.570 -1.764 1.00 96.31 111 TYR A O 1
ATOM 908 N N . LYS A 1 112 ? 4.611 -3.088 -1.553 1.00 97.31 112 LYS A N 1
ATOM 909 C CA . LYS A 1 112 ? 4.985 -4.362 -0.915 1.00 97.31 112 LYS A CA 1
ATOM 910 C C . LYS A 1 112 ? 4.483 -4.403 0.517 1.00 97.31 112 LYS A C 1
ATOM 912 O O . LYS A 1 112 ? 4.742 -3.488 1.271 1.00 97.31 112 LYS A O 1
ATOM 917 N N . LEU A 1 113 ? 3.830 -5.480 0.932 1.00 97.38 113 LEU A N 1
ATOM 918 C CA . LEU A 1 113 ? 3.428 -5.662 2.325 1.00 97.38 113 LEU A CA 1
ATOM 919 C C . LEU A 1 113 ? 4.674 -5.855 3.199 1.00 97.38 113 LEU A C 1
ATOM 921 O O . LEU A 1 113 ? 5.500 -6.728 2.915 1.00 97.38 113 LEU A O 1
ATOM 925 N N . GLN A 1 114 ? 4.772 -5.084 4.283 1.00 95.06 114 GLN A N 1
ATOM 926 C CA . GLN A 1 114 ? 5.826 -5.248 5.285 1.00 95.06 114 GLN A CA 1
ATOM 927 C C . GLN A 1 114 ? 5.758 -6.639 5.930 1.00 95.06 114 GLN A C 1
ATOM 929 O O . GLN A 1 114 ? 4.683 -7.201 6.140 1.00 95.06 114 GLN A O 1
ATOM 934 N N . GLU A 1 115 ? 6.904 -7.208 6.307 1.00 92.69 115 GLU A N 1
ATOM 935 C CA . GLU A 1 115 ? 6.942 -8.564 6.880 1.00 92.69 115 GLU A CA 1
ATOM 936 C C . GLU A 1 115 ? 6.238 -8.670 8.242 1.00 92.69 115 GLU A C 1
ATOM 938 O O . GLU A 1 115 ? 5.743 -9.739 8.611 1.00 92.69 115 GLU A O 1
ATOM 943 N N . LYS A 1 116 ? 6.205 -7.568 9.000 1.00 94.25 116 LYS A N 1
ATOM 944 C CA . LYS A 1 116 ? 5.677 -7.509 10.366 1.00 94.25 116 LYS A CA 1
ATOM 945 C C . LYS A 1 116 ? 4.377 -6.702 10.402 1.00 94.25 116 LYS A C 1
ATOM 947 O O . LYS A 1 116 ? 4.436 -5.481 10.514 1.00 94.25 116 LYS A O 1
ATOM 952 N N . PRO A 1 117 ? 3.205 -7.353 10.339 1.00 95.19 117 PRO A N 1
ATOM 953 C CA . PRO A 1 117 ? 1.943 -6.657 10.527 1.00 95.19 117 PRO A CA 1
ATOM 954 C C . PRO A 1 117 ? 1.718 -6.311 12.001 1.00 95.19 117 PRO A C 1
ATOM 956 O O . PRO A 1 117 ? 2.222 -6.985 12.904 1.00 95.19 117 PRO A O 1
ATOM 959 N N . PHE A 1 118 ? 0.835 -5.347 12.249 1.00 96.06 118 PHE A N 1
ATOM 960 C CA . PHE A 1 118 ? 0.111 -5.311 13.515 1.00 96.06 118 PHE A CA 1
ATOM 961 C C . PHE A 1 118 ? -0.840 -6.514 13.563 1.00 96.06 118 PHE A C 1
ATOM 963 O O . PHE A 1 118 ? -1.646 -6.695 12.651 1.00 96.06 118 PHE A O 1
ATOM 970 N N . GLU A 1 119 ? -0.780 -7.326 14.618 1.00 95.94 119 GLU A N 1
ATOM 971 C CA . GLU A 1 119 ? -1.643 -8.499 14.782 1.00 95.94 119 GLU A CA 1
ATOM 972 C C . GLU A 1 119 ? -2.459 -8.410 16.072 1.00 95.94 119 GLU A C 1
ATOM 974 O O . GLU A 1 119 ? -1.937 -8.143 17.158 1.00 95.94 119 GLU A O 1
ATOM 979 N N . LYS A 1 120 ? -3.761 -8.694 15.963 1.00 95.06 120 LYS A N 1
ATOM 980 C CA . LYS A 1 120 ? -4.654 -8.800 17.115 1.00 95.06 120 LYS A CA 1
ATOM 981 C C . LYS A 1 120 ? -5.573 -10.003 16.983 1.00 95.06 120 LYS A C 1
ATOM 983 O O . LYS A 1 120 ? -6.351 -10.099 16.040 1.00 95.06 120 LYS A O 1
ATOM 988 N N . VAL A 1 121 ? -5.537 -10.864 17.997 1.00 93.88 121 VAL A N 1
ATOM 989 C CA . VAL A 1 121 ? -6.527 -11.924 18.224 1.00 93.88 121 VAL A CA 1
ATOM 990 C C . VAL A 1 121 ? -7.517 -11.434 19.282 1.00 93.88 121 VAL A C 1
ATOM 992 O O . VAL A 1 121 ? -7.104 -11.014 20.368 1.00 93.88 121 VAL A O 1
ATOM 995 N N . PHE A 1 122 ? -8.809 -11.448 18.958 1.00 90.81 122 PHE A N 1
ATOM 996 C CA . PHE A 1 122 ? -9.899 -11.114 19.882 1.00 90.81 122 PHE A CA 1
ATOM 997 C C . PHE A 1 122 ? -10.481 -12.386 20.498 1.00 90.81 122 PHE A C 1
ATOM 999 O O . PHE A 1 122 ? -10.603 -12.478 21.718 1.00 90.81 122 PHE A O 1
ATOM 1006 N N . ASP A 1 123 ? -10.752 -13.382 19.656 1.00 86.12 123 ASP A N 1
ATOM 1007 C CA . ASP A 1 123 ? -11.164 -14.730 20.037 1.00 86.12 123 ASP A CA 1
ATOM 1008 C C . ASP A 1 123 ? -10.811 -15.746 18.931 1.00 86.12 123 ASP A C 1
ATOM 1010 O O . ASP A 1 123 ? -10.136 -15.419 17.955 1.00 86.12 123 ASP A O 1
ATOM 1014 N N . ALA A 1 124 ? -11.242 -17.003 19.089 1.00 80.56 124 ALA A N 1
ATOM 1015 C CA . ALA A 1 124 ? -10.928 -18.094 18.161 1.00 80.56 124 ALA A CA 1
ATOM 1016 C C . ALA A 1 124 ? -11.494 -17.906 16.738 1.00 80.56 124 ALA A C 1
ATOM 1018 O O . ALA A 1 124 ? -11.011 -18.543 15.803 1.00 80.56 124 ALA A O 1
ATOM 1019 N N . SER A 1 125 ? -12.515 -17.066 16.577 1.00 78.19 125 SER A N 1
ATOM 1020 C CA . SER A 1 125 ? -13.180 -16.760 15.308 1.00 78.19 125 SER A CA 1
ATOM 1021 C C . SER A 1 125 ? -12.864 -15.367 14.777 1.00 78.19 125 SER A C 1
ATOM 1023 O O . SER A 1 125 ? -13.290 -15.029 13.674 1.00 78.19 125 SER A O 1
ATOM 1025 N N . GLN A 1 126 ? -12.109 -14.568 15.532 1.00 83.81 126 GLN A N 1
ATOM 1026 C CA . GLN A 1 126 ? -11.846 -13.189 15.176 1.00 83.81 126 GLN A CA 1
ATOM 1027 C C . GLN A 1 126 ? -10.400 -12.790 15.470 1.00 83.81 126 GLN A C 1
ATOM 1029 O O . GLN A 1 126 ? -9.986 -12.580 16.613 1.00 83.81 126 GLN A O 1
ATOM 1034 N N . ALA A 1 127 ? -9.639 -12.630 14.391 1.00 91.69 127 ALA A N 1
ATOM 1035 C CA . ALA A 1 127 ? -8.301 -12.068 14.401 1.00 91.69 127 ALA A CA 1
ATOM 1036 C C . ALA A 1 127 ? -8.088 -11.207 13.155 1.00 91.69 127 ALA A C 1
ATOM 1038 O O . ALA A 1 127 ? -8.633 -11.507 12.086 1.00 91.69 127 ALA A O 1
ATOM 1039 N N . ILE A 1 128 ? -7.281 -10.161 13.307 1.00 95.44 128 ILE A N 1
ATOM 1040 C CA . ILE A 1 128 ? -6.874 -9.273 12.222 1.00 95.44 128 ILE A CA 1
ATOM 1041 C C . ILE A 1 128 ? -5.355 -9.154 12.161 1.00 95.44 128 ILE A C 1
ATOM 1043 O O . ILE A 1 128 ? -4.666 -9.212 13.184 1.00 95.44 128 ILE A O 1
ATOM 1047 N N . ARG A 1 129 ? -4.858 -8.931 10.948 1.00 97.31 129 ARG A N 1
ATOM 1048 C CA . ARG A 1 129 ? -3.512 -8.453 10.659 1.00 97.31 129 ARG A CA 1
ATOM 1049 C C . ARG A 1 129 ? -3.615 -7.223 9.774 1.00 97.31 129 ARG A C 1
ATOM 1051 O O . ARG A 1 129 ? -4.328 -7.260 8.774 1.00 97.31 129 ARG A O 1
ATOM 1058 N N . ILE A 1 130 ? -2.922 -6.158 10.144 1.00 97.62 130 ILE A N 1
ATOM 1059 C CA . ILE A 1 130 ? -2.835 -4.929 9.357 1.00 97.62 130 ILE A CA 1
ATOM 1060 C C . ILE A 1 130 ? -1.395 -4.804 8.884 1.00 97.62 130 ILE A C 1
ATOM 1062 O O . ILE A 1 130 ? -0.478 -4.659 9.693 1.00 97.62 130 ILE A O 1
ATOM 1066 N N . TYR A 1 131 ? -1.212 -4.908 7.576 1.00 97.44 131 TYR A N 1
ATOM 1067 C CA . TYR A 1 131 ? 0.070 -4.751 6.912 1.00 97.44 131 TYR A CA 1
ATOM 1068 C C . TYR A 1 131 ? 0.181 -3.321 6.394 1.00 97.44 131 TYR A C 1
ATOM 1070 O O . TYR A 1 131 ? -0.658 -2.896 5.598 1.00 97.44 131 TYR A O 1
ATOM 1078 N N . ARG A 1 132 ? 1.222 -2.605 6.823 1.00 95.38 132 ARG A N 1
ATOM 1079 C CA . ARG A 1 132 ? 1.694 -1.412 6.112 1.00 95.38 132 ARG A CA 1
ATOM 1080 C C . ARG A 1 132 ? 2.408 -1.835 4.833 1.00 95.38 132 ARG A C 1
ATOM 1082 O O . ARG A 1 132 ? 2.719 -3.023 4.658 1.00 95.38 132 ARG A O 1
ATOM 1089 N N . THR A 1 133 ? 2.690 -0.873 3.964 1.00 94.19 133 THR A N 1
ATOM 1090 C CA . THR A 1 133 ? 3.376 -1.135 2.702 1.00 94.19 133 THR A CA 1
ATOM 1091 C C . THR A 1 133 ? 4.693 -0.385 2.560 1.00 94.19 133 THR A C 1
ATOM 1093 O O . THR A 1 133 ? 4.848 0.704 3.087 1.00 94.19 133 THR A O 1
ATOM 1096 N N . GLU A 1 134 ? 5.622 -0.971 1.815 1.00 91.62 134 GLU A N 1
ATOM 1097 C CA . GLU A 1 134 ? 6.883 -0.386 1.368 1.00 91.62 134 GLU A CA 1
ATOM 1098 C C . GLU A 1 134 ? 6.734 0.095 -0.082 1.00 91.62 134 GLU A C 1
ATOM 1100 O O . GLU A 1 134 ? 6.120 -0.585 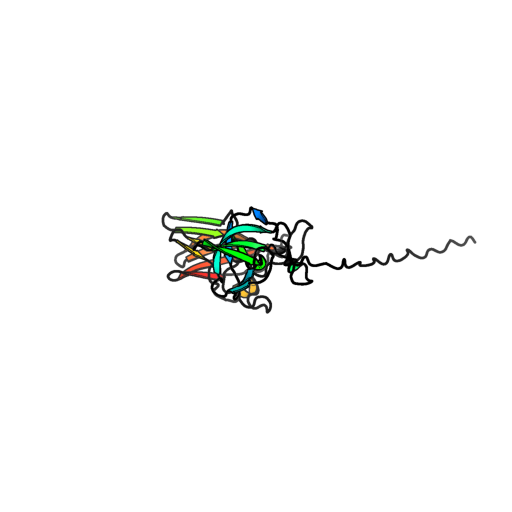-0.916 1.00 91.62 134 GLU A O 1
ATOM 1105 N N . TYR A 1 135 ? 7.321 1.254 -0.371 1.00 90.00 135 TYR A N 1
ATOM 1106 C CA . TYR A 1 135 ? 7.314 1.906 -1.677 1.00 90.00 135 TYR A CA 1
ATOM 1107 C C . TYR A 1 135 ? 8.627 1.630 -2.425 1.00 90.00 135 TYR A C 1
ATOM 1109 O O . TYR A 1 135 ? 9.701 1.723 -1.842 1.00 90.00 135 TYR A O 1
ATOM 1117 N N . TYR A 1 136 ? 8.552 1.284 -3.716 1.00 93.25 136 TYR A N 1
ATOM 1118 C CA . TYR A 1 136 ? 9.734 1.022 -4.559 1.00 93.25 136 TYR A CA 1
ATOM 1119 C C . TYR A 1 136 ? 10.172 2.223 -5.418 1.00 93.25 136 TYR A C 1
ATOM 1121 O O . TYR A 1 136 ? 10.971 2.056 -6.346 1.00 93.25 136 TYR A O 1
ATOM 1129 N N . GLY A 1 137 ? 9.628 3.411 -5.148 1.00 91.00 137 GLY A N 1
ATOM 1130 C CA . GLY A 1 137 ? 10.214 4.679 -5.581 1.00 91.00 137 GLY A CA 1
ATOM 1131 C C . GLY A 1 137 ? 11.218 5.208 -4.558 1.00 91.00 137 GLY A C 1
ATOM 1132 O O . GLY A 1 137 ? 11.493 4.537 -3.562 1.00 91.00 137 GLY A O 1
ATOM 1133 N N . VAL A 1 138 ? 11.738 6.413 -4.782 1.00 86.56 138 VAL A N 1
ATOM 1134 C CA . VAL A 1 138 ? 12.463 7.146 -3.731 1.00 86.56 138 VAL A CA 1
ATOM 1135 C C . VAL A 1 138 ? 11.481 7.447 -2.603 1.00 86.56 138 VAL A C 1
ATOM 1137 O O . VAL A 1 138 ? 10.427 8.043 -2.829 1.00 86.56 138 VAL A O 1
ATOM 1140 N N . GLY A 1 139 ? 11.796 6.951 -1.411 1.00 79.44 139 GLY A N 1
ATOM 1141 C CA . GLY A 1 139 ? 11.053 7.251 -0.196 1.00 79.44 139 GLY A CA 1
ATOM 1142 C C . GLY A 1 139 ? 11.710 8.381 0.582 1.00 79.44 139 GLY A C 1
ATOM 1143 O O . GLY A 1 139 ? 12.777 8.861 0.213 1.00 79.44 139 GLY A O 1
ATOM 1144 N N . VAL A 1 140 ? 11.090 8.726 1.706 1.00 74.69 140 VAL A N 1
ATOM 1145 C CA . VAL A 1 140 ? 11.501 9.777 2.653 1.00 74.69 140 VAL A CA 1
ATOM 1146 C C . VAL A 1 140 ? 12.978 9.696 3.039 1.00 74.69 140 VAL A C 1
ATOM 1148 O O . VAL A 1 140 ? 13.633 10.707 3.267 1.00 74.69 140 VAL A O 1
ATOM 1151 N N . PHE A 1 141 ? 13.505 8.479 3.104 1.00 69.81 141 PHE A N 1
ATOM 1152 C CA . PHE A 1 141 ? 14.899 8.218 3.396 1.00 69.81 141 PHE A CA 1
ATOM 1153 C C . PHE A 1 141 ? 15.470 7.230 2.380 1.00 69.81 141 PHE A C 1
ATOM 1155 O O . PHE A 1 141 ? 14.825 6.222 2.070 1.00 69.81 141 PHE A O 1
ATOM 1162 N N . ASP A 1 142 ? 16.687 7.489 1.912 1.00 75.44 142 ASP A N 1
ATOM 1163 C CA . ASP A 1 142 ? 17.454 6.593 1.050 1.00 75.44 142 ASP A CA 1
ATOM 1164 C C . ASP A 1 142 ? 18.899 6.395 1.557 1.00 75.44 142 ASP A C 1
ATOM 1166 O O . ASP A 1 142 ? 19.204 6.647 2.723 1.00 75.44 142 ASP A O 1
ATOM 1170 N N . GLU A 1 143 ? 19.791 5.855 0.721 1.00 69.88 143 GLU A N 1
ATOM 1171 C CA . GLU A 1 143 ? 21.187 5.615 1.118 1.00 69.88 143 GLU A CA 1
ATOM 1172 C C . GLU A 1 143 ? 21.977 6.916 1.383 1.00 69.88 143 GLU A C 1
ATOM 1174 O O . GLU A 1 143 ? 22.971 6.872 2.114 1.00 69.88 143 GLU A O 1
ATOM 1179 N N . ASP A 1 144 ? 21.516 8.054 0.853 1.00 70.69 144 ASP A N 1
ATOM 1180 C CA . ASP A 1 144 ? 22.166 9.364 0.934 1.00 70.69 144 ASP A CA 1
ATOM 1181 C C . ASP A 1 144 ? 21.552 10.279 2.013 1.00 70.69 144 ASP A C 1
ATOM 1183 O O . ASP A 1 144 ? 22.188 11.248 2.442 1.00 70.69 144 ASP A O 1
ATOM 1187 N N . GLY A 1 145 ? 20.367 9.946 2.534 1.00 75.56 145 GLY A N 1
ATOM 1188 C CA . GLY A 1 145 ? 19.790 10.583 3.717 1.00 75.56 145 GLY A CA 1
ATOM 1189 C C . GLY A 1 145 ? 18.296 10.855 3.598 1.00 75.56 145 GLY A C 1
ATOM 1190 O O . GLY A 1 145 ? 17.562 10.107 2.965 1.00 75.56 145 GLY A O 1
ATOM 1191 N N . LEU A 1 146 ? 17.838 11.919 4.266 1.00 77.25 146 LEU A N 1
ATOM 1192 C CA . LEU A 1 146 ? 16.476 12.432 4.099 1.00 77.25 146 LEU A CA 1
ATOM 1193 C C . LEU A 1 146 ? 16.349 13.088 2.723 1.00 77.25 146 LEU A C 1
ATOM 1195 O O . LEU A 1 146 ? 17.170 13.936 2.368 1.00 77.25 146 LEU A O 1
ATOM 1199 N N . THR A 1 147 ? 15.329 12.696 1.969 1.00 80.94 147 THR A N 1
ATOM 1200 C CA . THR A 1 147 ? 15.157 13.089 0.566 1.00 80.94 147 THR A CA 1
ATOM 1201 C C . THR A 1 147 ? 14.022 14.092 0.363 1.00 80.94 147 THR A C 1
ATOM 1203 O O . THR A 1 147 ? 13.963 14.740 -0.682 1.00 80.94 147 THR A O 1
ATOM 1206 N N . GLY A 1 148 ? 13.088 14.208 1.313 1.00 79.75 148 GLY A N 1
ATOM 1207 C CA . GLY A 1 148 ? 11.828 14.931 1.131 1.00 79.75 148 GLY A CA 1
ATOM 1208 C C . GLY A 1 148 ? 10.868 14.287 0.124 1.00 79.75 148 GLY A C 1
ATOM 1209 O O . GLY A 1 148 ? 9.823 14.865 -0.178 1.00 79.75 148 GLY A O 1
ATOM 1210 N N . CYS A 1 149 ? 11.198 13.115 -0.429 1.00 85.69 149 CYS A N 1
ATOM 1211 C CA . CYS A 1 149 ? 10.368 12.432 -1.412 1.00 85.69 149 CYS A CA 1
ATOM 1212 C C . CYS A 1 149 ? 9.334 11.548 -0.712 1.00 85.69 149 CYS A C 1
ATOM 1214 O O . CYS A 1 149 ? 9.672 10.577 -0.038 1.00 85.69 149 CYS A O 1
ATOM 1216 N N . GLU A 1 150 ? 8.053 11.850 -0.901 1.00 80.69 150 GLU A N 1
ATOM 1217 C CA . GLU A 1 150 ? 6.968 11.095 -0.277 1.00 80.69 150 GLU A CA 1
ATOM 1218 C C . GLU A 1 150 ? 6.294 10.147 -1.269 1.00 80.69 150 GLU A C 1
ATOM 1220 O O . GLU A 1 150 ? 6.041 10.483 -2.433 1.00 80.69 150 GLU A O 1
ATOM 1225 N N . ALA A 1 151 ? 5.948 8.949 -0.791 1.00 84.62 151 ALA A N 1
ATOM 1226 C CA . ALA A 1 151 ? 5.052 8.082 -1.533 1.00 84.62 151 ALA A CA 1
ATOM 1227 C C . ALA A 1 151 ? 3.693 8.790 -1.683 1.00 84.62 151 ALA A C 1
ATOM 1229 O O . ALA A 1 151 ? 3.203 9.414 -0.744 1.00 84.62 151 ALA A O 1
ATOM 1230 N N . PRO A 1 152 ? 3.019 8.679 -2.840 1.00 83.06 152 PRO A N 1
ATOM 1231 C CA . PRO A 1 152 ? 1.745 9.370 -3.037 1.00 83.06 152 PRO A CA 1
ATOM 1232 C C . PRO A 1 152 ? 0.620 8.827 -2.138 1.00 83.06 152 PRO A C 1
ATOM 1234 O O . PRO A 1 152 ? -0.399 9.499 -1.959 1.00 83.06 152 PRO A O 1
ATOM 1237 N N . PHE A 1 153 ? 0.789 7.605 -1.623 1.00 88.31 153 PHE A N 1
ATOM 1238 C CA . PHE A 1 153 ? -0.178 6.871 -0.814 1.00 88.31 153 PHE A CA 1
ATOM 1239 C C . PHE A 1 153 ? 0.547 5.995 0.210 1.00 88.31 153 PHE A C 1
ATOM 1241 O O . PHE A 1 153 ? 1.587 5.427 -0.123 1.00 88.31 153 PHE A O 1
ATOM 1248 N N . ASP A 1 154 ? -0.094 5.774 1.359 1.00 90.50 154 ASP A N 1
ATOM 1249 C CA . ASP A 1 154 ? 0.364 4.857 2.418 1.00 90.50 154 ASP A CA 1
ATOM 1250 C C . ASP A 1 154 ? -0.700 3.782 2.714 1.00 90.50 154 ASP A C 1
ATOM 1252 O O . ASP A 1 154 ? -1.263 3.724 3.816 1.00 90.50 154 ASP A O 1
ATOM 1256 N N . PRO A 1 155 ? -1.060 2.946 1.718 1.00 92.75 155 PRO A N 1
ATOM 1257 C CA . PRO A 1 155 ? -2.170 2.017 1.848 1.00 92.75 155 PRO A CA 1
ATOM 1258 C C . PRO A 1 155 ? -1.899 0.961 2.919 1.00 92.75 155 PRO A C 1
ATOM 1260 O O . PRO A 1 155 ? -0.790 0.444 3.058 1.00 92.75 155 PRO A O 1
ATOM 1263 N N . VAL A 1 156 ? -2.957 0.543 3.615 1.00 95.06 156 VAL A N 1
ATOM 1264 C CA . VAL A 1 156 ? -2.894 -0.633 4.489 1.00 95.06 156 VAL A CA 1
ATOM 1265 C C . VAL A 1 156 ? -3.694 -1.802 3.944 1.00 95.06 156 VAL A C 1
ATOM 1267 O O . VAL A 1 156 ? -4.817 -1.656 3.455 1.00 95.06 156 VAL A O 1
ATOM 1270 N N . VAL A 1 157 ? -3.134 -3.001 4.088 1.00 97.62 157 VAL A N 1
ATOM 1271 C CA . VAL A 1 157 ? -3.818 -4.251 3.756 1.00 97.62 157 VAL A CA 1
ATOM 1272 C C . VAL A 1 157 ? -4.295 -4.922 5.034 1.00 97.62 157 VAL A C 1
ATOM 1274 O O . VAL A 1 157 ? -3.500 -5.336 5.881 1.00 97.62 157 VAL A O 1
ATOM 1277 N N . LEU A 1 158 ? -5.612 -5.074 5.150 1.00 97.50 158 LEU A N 1
ATOM 1278 C CA . LEU A 1 158 ? -6.244 -5.855 6.201 1.00 97.50 158 LEU A CA 1
ATOM 1279 C C . LEU A 1 158 ? -6.341 -7.315 5.756 1.00 97.50 158 LEU A C 1
ATOM 1281 O O . LEU A 1 158 ? -6.848 -7.617 4.675 1.00 97.50 158 LEU A O 1
ATOM 1285 N N . VAL A 1 159 ? -5.894 -8.217 6.625 1.00 96.69 159 VAL A N 1
ATOM 1286 C CA . VAL A 1 159 ? -6.113 -9.660 6.516 1.00 96.69 159 VAL A CA 1
ATOM 1287 C C . VAL A 1 159 ? -6.877 -10.132 7.740 1.00 96.69 159 VAL A C 1
ATOM 1289 O O . VAL A 1 159 ? -6.490 -9.842 8.873 1.00 96.69 159 VAL A O 1
ATOM 1292 N N . THR A 1 160 ? -7.936 -10.898 7.530 1.00 93.94 160 THR A N 1
ATOM 1293 C CA . THR A 1 160 ? -8.773 -11.430 8.608 1.00 93.94 160 THR A CA 1
ATOM 1294 C C . THR A 1 160 ? -8.805 -12.954 8.588 1.00 93.94 160 THR A C 1
ATOM 1296 O O . THR A 1 160 ? -8.521 -13.604 7.579 1.00 93.94 160 THR A O 1
ATOM 1299 N N . ILE A 1 161 ? -9.145 -13.555 9.730 1.00 90.44 161 ILE A N 1
ATOM 1300 C CA . ILE A 1 161 ? -9.205 -15.019 9.863 1.00 90.44 161 ILE A CA 1
ATOM 1301 C C . ILE A 1 161 ? -10.313 -15.672 9.019 1.00 90.44 161 ILE A C 1
ATOM 1303 O O . ILE A 1 161 ? -10.190 -16.836 8.648 1.00 90.44 161 ILE A O 1
ATOM 1307 N N . ASP A 1 162 ? -11.369 -14.931 8.680 1.00 86.06 162 ASP A N 1
ATOM 1308 C CA . ASP A 1 162 ? -12.460 -15.381 7.807 1.00 86.06 162 ASP A CA 1
ATOM 1309 C C . ASP A 1 162 ? -12.140 -15.243 6.306 1.00 86.06 162 ASP A C 1
ATOM 1311 O O . ASP A 1 162 ? -12.983 -15.549 5.465 1.00 86.06 162 ASP A O 1
ATOM 1315 N N . GLY A 1 163 ? -10.904 -14.858 5.966 1.00 90.50 163 GLY A N 1
ATOM 1316 C CA . GLY A 1 163 ? -10.361 -14.944 4.612 1.00 90.50 163 GLY A CA 1
ATOM 1317 C C . GLY A 1 163 ? -10.404 -13.648 3.807 1.00 90.50 163 GLY A C 1
ATOM 1318 O O . GLY A 1 163 ? -10.020 -13.674 2.636 1.00 90.50 163 GLY A O 1
ATOM 1319 N N . PHE A 1 164 ? -10.822 -12.521 4.393 1.00 94.19 164 PHE A N 1
ATOM 1320 C CA . PHE A 1 164 ? -10.668 -11.233 3.722 1.00 94.19 164 PHE A CA 1
ATOM 1321 C C . PHE A 1 164 ? -9.190 -10.857 3.634 1.00 94.19 164 PHE A C 1
ATOM 1323 O O . PHE A 1 164 ? -8.411 -11.048 4.572 1.00 94.19 164 PHE A O 1
ATOM 1330 N N . LYS A 1 165 ? -8.825 -10.306 2.479 1.00 95.75 165 LYS A N 1
ATOM 1331 C CA . LYS A 1 165 ? -7.521 -9.725 2.205 1.00 95.75 165 LYS A CA 1
ATOM 1332 C C . LYS A 1 165 ? -7.684 -8.600 1.200 1.00 95.75 165 LYS A C 1
ATOM 1334 O O . LYS A 1 165 ? -8.025 -8.851 0.045 1.00 95.75 165 LYS A O 1
ATOM 1339 N N . GLY A 1 166 ? -7.420 -7.375 1.625 1.00 96.19 166 GLY A N 1
ATOM 1340 C CA . GLY A 1 166 ? -7.562 -6.219 0.753 1.00 96.19 166 GLY A CA 1
ATOM 1341 C C . GLY A 1 166 ? -7.397 -4.903 1.486 1.00 96.19 166 GLY A C 1
ATOM 1342 O O . GLY A 1 166 ? -7.149 -4.869 2.692 1.00 96.19 166 GLY A O 1
ATOM 1343 N N . LEU A 1 167 ? -7.547 -3.823 0.728 1.00 95.88 167 LEU A N 1
ATOM 1344 C CA . LEU A 1 167 ? -7.638 -2.481 1.286 1.00 95.88 167 LEU A CA 1
ATOM 1345 C C . LEU A 1 167 ? -8.946 -2.324 2.058 1.00 95.88 167 LEU A C 1
ATOM 1347 O O . LEU A 1 167 ? -9.980 -2.878 1.676 1.00 95.88 167 LEU A O 1
ATOM 1351 N N . VAL A 1 168 ? -8.895 -1.536 3.124 1.00 95.62 168 VAL A N 1
ATOM 1352 C CA . VAL A 1 168 ? -10.090 -1.106 3.851 1.00 95.62 168 VAL A CA 1
ATOM 1353 C C . VAL A 1 168 ? -10.595 0.171 3.195 1.00 95.62 168 VAL A C 1
ATOM 1355 O O . VAL A 1 168 ? -9.820 1.105 3.023 1.00 95.62 168 VAL A O 1
ATOM 1358 N N . THR A 1 169 ? -11.867 0.211 2.802 1.00 94.94 169 THR A N 1
ATOM 1359 C CA . THR A 1 169 ? -12.459 1.396 2.159 1.00 94.94 169 THR A CA 1
ATOM 1360 C C . THR A 1 169 ? -12.541 2.535 3.165 1.00 94.94 169 THR A C 1
ATOM 1362 O O . THR A 1 169 ? -12.953 2.321 4.299 1.00 94.94 169 THR A O 1
ATOM 1365 N N . LEU A 1 170 ? -12.180 3.746 2.768 1.00 94.19 170 LEU A N 1
ATOM 1366 C CA . LEU A 1 170 ? -12.304 4.922 3.619 1.00 94.19 170 LEU A CA 1
ATOM 1367 C C . LEU A 1 170 ? -13.709 5.524 3.514 1.00 94.19 170 LEU A C 1
ATOM 1369 O O . LEU A 1 170 ? -14.131 5.950 2.437 1.00 94.19 170 LEU A O 1
ATOM 1373 N N . GLU A 1 171 ? -14.391 5.654 4.648 1.00 94.25 171 GLU A N 1
ATOM 1374 C CA . GLU A 1 171 ? -15.547 6.534 4.785 1.00 94.25 171 GLU A CA 1
ATOM 1375 C C . GLU A 1 171 ? -15.067 7.963 5.068 1.00 94.25 171 GLU A C 1
ATOM 1377 O O . GLU A 1 171 ? -14.432 8.250 6.084 1.00 94.25 171 GLU A O 1
ATOM 1382 N N . LYS A 1 172 ? -15.347 8.866 4.127 1.00 92.25 172 LYS A N 1
ATOM 1383 C CA . LYS A 1 172 ? -14.885 10.256 4.167 1.00 92.25 172 LYS A CA 1
ATOM 1384 C C . LYS A 1 172 ? -15.692 11.077 5.170 1.00 92.25 172 LYS A C 1
ATOM 1386 O O . LYS A 1 172 ? -16.917 11.126 5.082 1.00 92.25 172 LYS A O 1
ATOM 1391 N N . ASN A 1 173 ? -14.998 11.767 6.070 1.00 94.06 173 ASN A N 1
ATOM 1392 C CA . ASN A 1 173 ? -15.564 12.732 7.009 1.00 94.06 173 ASN A CA 1
ATOM 1393 C C . ASN A 1 173 ? -14.535 13.823 7.359 1.00 94.06 173 ASN A C 1
ATOM 1395 O O . ASN A 1 173 ? -13.387 13.764 6.917 1.00 94.06 173 ASN A O 1
ATOM 1399 N N . ASP A 1 174 ? -14.946 14.803 8.165 1.00 94.75 174 ASP A N 1
ATOM 1400 C CA . ASP A 1 174 ? -14.095 15.937 8.542 1.00 94.75 174 ASP A CA 1
ATOM 1401 C C . ASP A 1 174 ? -12.808 15.492 9.262 1.00 94.75 174 ASP A C 1
ATOM 1403 O O . ASP A 1 174 ? -11.744 16.036 8.989 1.00 94.75 174 ASP A O 1
ATOM 1407 N N . PHE A 1 175 ? -12.864 14.443 10.093 1.00 95.06 175 PHE A N 1
ATOM 1408 C CA . PHE A 1 175 ? -11.681 13.912 10.784 1.00 95.06 175 PHE A CA 1
ATOM 1409 C C . PHE A 1 175 ? -10.686 13.249 9.831 1.00 95.06 175 PHE A C 1
ATOM 1411 O O . PHE A 1 175 ? -9.483 13.443 9.961 1.00 95.06 175 PHE A O 1
ATOM 1418 N N . ALA A 1 176 ? -11.164 12.487 8.848 1.00 91.88 176 ALA A N 1
ATOM 1419 C CA . ALA A 1 176 ? -10.310 11.928 7.808 1.00 91.88 176 ALA A CA 1
ATOM 1420 C C . ALA A 1 176 ? -9.693 13.041 6.940 1.00 91.88 176 ALA A C 1
ATOM 1422 O O . ALA A 1 176 ? -8.541 12.941 6.518 1.00 91.88 176 ALA A O 1
ATOM 1423 N N . LEU A 1 177 ? -10.442 14.121 6.684 1.00 89.94 177 LEU A N 1
ATOM 1424 C CA . LEU A 1 177 ? -9.928 15.272 5.947 1.00 89.94 177 LEU A CA 1
ATOM 1425 C C . LEU A 1 177 ? -8.825 15.973 6.741 1.00 89.94 177 LEU A C 1
ATOM 1427 O O . LEU A 1 177 ? -7.795 16.307 6.167 1.00 89.94 177 LEU A O 1
ATOM 1431 N N . GLU A 1 178 ? -9.019 16.156 8.042 1.00 89.38 178 GLU A N 1
ATOM 1432 C CA . GLU A 1 178 ? -8.028 16.750 8.938 1.00 89.38 178 GLU A CA 1
ATOM 1433 C C . GLU A 1 178 ? -6.783 15.867 9.082 1.00 89.38 178 GLU A C 1
ATOM 1435 O O . GLU A 1 178 ? -5.659 16.355 8.988 1.00 89.38 178 GLU A O 1
ATOM 1440 N N . ALA A 1 179 ? -6.970 14.554 9.223 1.00 87.06 179 ALA A N 1
ATOM 1441 C CA . ALA A 1 179 ? -5.880 13.622 9.452 1.00 87.06 179 ALA A CA 1
ATOM 1442 C C . ALA A 1 179 ? -4.927 13.492 8.253 1.00 87.06 179 ALA A C 1
ATOM 1444 O O . ALA A 1 179 ? -3.735 13.294 8.451 1.00 87.06 179 ALA A O 1
ATOM 1445 N N . PHE A 1 180 ? -5.389 13.545 7.004 1.00 82.31 180 PHE A N 1
ATOM 1446 C CA . PHE A 1 180 ? -4.478 13.330 5.864 1.00 82.31 180 PHE A CA 1
ATOM 1447 C C . PHE A 1 180 ? -4.844 14.112 4.602 1.00 82.31 180 PHE A C 1
ATOM 1449 O O . PHE A 1 180 ? -4.209 13.943 3.562 1.00 82.31 180 PHE A O 1
ATOM 1456 N N . GLY A 1 18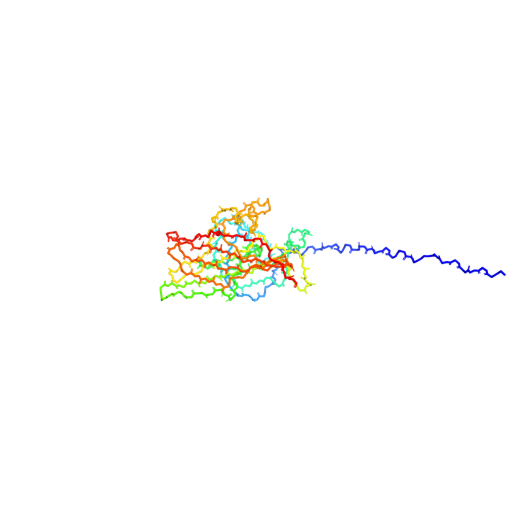1 ? -5.830 15.006 4.654 1.00 82.44 181 GLY A N 1
ATOM 1457 C CA . GLY A 1 181 ? -6.101 15.923 3.550 1.00 82.44 181 GLY A CA 1
ATOM 1458 C C . GLY A 1 181 ? -6.495 15.207 2.259 1.00 82.44 181 GLY A C 1
ATOM 1459 O O . GLY A 1 181 ? -5.988 15.555 1.194 1.00 82.44 181 GLY A O 1
ATOM 1460 N N . TYR A 1 182 ? -7.383 14.205 2.321 1.00 77.75 182 TYR A N 1
ATOM 1461 C CA . TYR A 1 182 ? -7.748 13.384 1.151 1.00 77.75 182 TYR A CA 1
ATOM 1462 C C . TYR A 1 182 ? -8.305 14.172 -0.049 1.00 77.75 182 TYR A C 1
ATOM 1464 O O . TYR A 1 182 ? -8.395 13.621 -1.145 1.00 77.75 182 TYR A O 1
ATOM 1472 N N . ASP A 1 183 ? -8.724 15.427 0.147 1.00 76.31 183 ASP A N 1
ATOM 1473 C CA . ASP A 1 183 ? -9.232 16.320 -0.906 1.00 76.31 183 ASP A CA 1
ATOM 1474 C C . ASP A 1 183 ? -8.146 17.241 -1.495 1.00 76.31 183 ASP A C 1
ATOM 1476 O O . ASP A 1 183 ? -8.413 18.104 -2.333 1.00 76.31 183 ASP A O 1
ATOM 1480 N N . HIS A 1 184 ? -6.886 17.071 -1.081 1.00 75.12 184 HIS A N 1
ATOM 1481 C CA . HIS A 1 184 ? -5.787 17.815 -1.674 1.00 75.12 184 HIS A CA 1
ATOM 1482 C C . HIS A 1 184 ? -5.656 17.467 -3.163 1.00 75.12 184 HIS A C 1
ATOM 1484 O O . HIS A 1 184 ? -5.740 16.308 -3.575 1.00 75.12 184 HIS A O 1
ATOM 1490 N N . SER A 1 185 ? -5.417 18.479 -3.998 1.00 71.12 185 SER A N 1
ATOM 1491 C CA . SER A 1 185 ? -5.430 18.329 -5.460 1.00 71.12 185 SER A CA 1
ATOM 1492 C C . SER A 1 185 ? -4.371 17.363 -6.017 1.00 71.12 185 SER A C 1
ATOM 1494 O O . SER A 1 185 ? -4.513 16.900 -7.150 1.00 71.12 185 SER A O 1
ATOM 1496 N N . SER A 1 186 ? -3.343 17.025 -5.235 1.00 67.88 186 SER A N 1
ATOM 1497 C CA . SER A 1 186 ? -2.357 15.987 -5.571 1.00 67.88 186 SER A CA 1
ATOM 1498 C C . SER A 1 186 ? -2.842 14.562 -5.267 1.00 67.88 186 SER A C 1
ATOM 1500 O O . SER A 1 186 ? -2.324 13.608 -5.837 1.00 67.88 186 SER A O 1
ATOM 1502 N N . ARG A 1 187 ? -3.876 14.399 -4.431 1.00 70.31 187 ARG A N 1
ATOM 1503 C CA . ARG A 1 187 ? -4.308 13.123 -3.835 1.00 70.31 187 ARG A CA 1
ATOM 1504 C C . ARG A 1 187 ? -5.615 12.574 -4.410 1.00 70.31 187 ARG A C 1
ATOM 1506 O O . ARG A 1 187 ? -6.274 11.776 -3.756 1.00 70.31 187 ARG A O 1
ATOM 1513 N N . LYS A 1 188 ? -5.988 12.982 -5.633 1.00 58.56 188 LYS A N 1
ATOM 1514 C CA . LYS A 1 188 ? -7.312 12.872 -6.307 1.00 58.56 188 LYS A CA 1
ATOM 1515 C C . LYS A 1 188 ? -8.105 11.543 -6.212 1.00 58.56 188 LYS A C 1
ATOM 1517 O O . LYS A 1 188 ? -9.208 11.495 -6.756 1.00 58.56 188 LYS A O 1
ATOM 1522 N N . LYS A 1 189 ? -7.598 10.473 -5.586 1.00 66.06 189 LYS A N 1
ATOM 1523 C CA . LYS A 1 189 ? -8.202 9.131 -5.527 1.00 66.06 189 LYS A CA 1
ATOM 1524 C C . LYS A 1 189 ? -8.019 8.357 -4.212 1.00 66.06 189 LYS A C 1
ATOM 1526 O O . LYS A 1 189 ? -8.137 7.137 -4.238 1.00 66.06 189 LYS A O 1
ATOM 1531 N N . VAL A 1 190 ? -7.784 9.006 -3.069 1.00 81.62 190 VAL A N 1
ATOM 1532 C CA . VAL A 1 190 ? -7.765 8.256 -1.796 1.00 81.62 190 VAL A CA 1
ATOM 1533 C C . VAL A 1 190 ? -9.198 7.865 -1.401 1.00 81.62 190 VAL A C 1
ATOM 1535 O O . VAL A 1 190 ? -10.030 8.713 -1.057 1.00 81.62 190 VAL A O 1
ATOM 1538 N N . ASP A 1 191 ? -9.502 6.574 -1.521 1.00 90.38 191 ASP A N 1
ATOM 1539 C CA . ASP A 1 191 ? -10.751 5.916 -1.107 1.00 90.38 191 ASP A CA 1
ATOM 1540 C C . ASP A 1 191 ? -10.487 4.701 -0.198 1.00 90.38 191 ASP A C 1
ATOM 1542 O O . ASP A 1 191 ? -11.372 3.876 0.027 1.00 90.38 191 ASP A O 1
ATOM 1546 N N . PHE A 1 192 ? -9.273 4.598 0.338 1.00 93.25 192 PHE A N 1
ATOM 1547 C CA . PHE A 1 192 ? -8.833 3.543 1.239 1.00 93.25 192 PHE A CA 1
ATOM 1548 C C . PHE A 1 192 ? -8.206 4.134 2.501 1.00 93.25 192 PHE A C 1
ATOM 1550 O O . PHE A 1 192 ? -7.761 5.280 2.518 1.00 93.25 192 PHE A O 1
ATOM 1557 N N . PHE A 1 193 ? -8.224 3.348 3.570 1.00 94.75 193 PHE A N 1
ATOM 1558 C CA . PHE A 1 193 ? -7.572 3.666 4.830 1.00 94.75 193 PHE A CA 1
ATOM 1559 C C . PHE A 1 193 ? -6.048 3.612 4.672 1.00 94.75 193 PHE A C 1
ATOM 1561 O O . PHE A 1 193 ? -5.517 2.715 4.010 1.00 94.75 193 PHE A O 1
ATOM 1568 N N . GLU A 1 194 ? -5.366 4.552 5.316 1.00 93.19 194 GLU A N 1
ATOM 1569 C CA . GLU A 1 194 ? -3.916 4.710 5.286 1.00 93.19 194 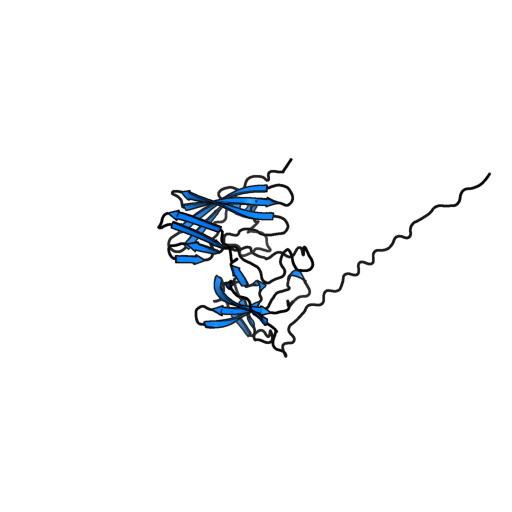GLU A CA 1
ATOM 1570 C C . GLU A 1 194 ? -3.359 4.819 6.709 1.00 93.19 194 GLU A C 1
ATOM 1572 O O . GLU A 1 194 ? -4.047 5.267 7.628 1.00 93.19 194 GLU A O 1
ATOM 1577 N N . LEU A 1 195 ? -2.100 4.418 6.876 1.00 93.19 195 LEU A N 1
ATOM 1578 C CA . LEU A 1 195 ? -1.313 4.676 8.083 1.00 93.19 195 LEU A CA 1
ATOM 1579 C C . LEU A 1 195 ? -0.038 5.391 7.655 1.00 93.19 195 LEU A C 1
ATOM 1581 O O . LEU A 1 195 ? 0.901 4.737 7.193 1.00 93.19 195 LEU A O 1
ATOM 1585 N N . ALA A 1 196 ? -0.018 6.708 7.821 1.00 87.56 196 ALA A N 1
ATOM 1586 C CA . ALA A 1 196 ? 0.995 7.581 7.250 1.00 87.56 196 ALA A CA 1
ATOM 1587 C C . ALA A 1 196 ? 2.405 7.282 7.767 1.00 87.56 196 ALA A C 1
ATOM 1589 O O . ALA A 1 196 ? 2.596 6.985 8.952 1.00 87.56 196 ALA A O 1
ATOM 1590 N N . GLU A 1 197 ? 3.391 7.369 6.881 1.00 84.56 197 GLU A N 1
ATOM 1591 C CA . GLU A 1 197 ? 4.815 7.258 7.209 1.00 84.56 197 GLU A CA 1
ATOM 1592 C C . GLU A 1 197 ? 5.612 8.256 6.365 1.00 84.56 197 GLU A C 1
ATOM 1594 O O . GLU A 1 197 ? 6.041 7.939 5.259 1.00 84.56 197 GLU A O 1
ATOM 1599 N N . ASN A 1 198 ? 5.792 9.479 6.869 1.00 81.56 198 ASN A N 1
ATOM 1600 C CA . ASN A 1 198 ? 6.537 10.522 6.164 1.00 81.56 198 ASN A CA 1
ATOM 1601 C C . ASN A 1 198 ? 7.456 11.341 7.084 1.00 81.56 198 ASN A C 1
ATOM 1603 O O . ASN A 1 198 ? 7.569 11.058 8.277 1.00 81.56 198 ASN A O 1
ATOM 1607 N N . GLU A 1 199 ? 8.150 12.338 6.520 1.00 73.56 199 GLU A N 1
ATOM 1608 C CA . GLU A 1 199 ? 9.097 13.189 7.261 1.00 73.56 199 GLU A CA 1
ATOM 1609 C C . GLU A 1 199 ? 8.435 13.999 8.375 1.00 73.56 199 GLU A C 1
ATOM 1611 O O . GLU A 1 199 ? 9.066 14.295 9.389 1.00 73.56 199 GLU A O 1
ATOM 1616 N N . GLY A 1 200 ? 7.168 14.374 8.188 1.00 79.44 200 GLY A N 1
ATOM 1617 C CA . GLY A 1 200 ? 6.437 15.204 9.134 1.00 79.44 200 GLY A CA 1
ATOM 1618 C C . GLY A 1 200 ? 5.772 14.407 10.251 1.00 79.44 200 GLY A C 1
ATOM 1619 O O . GLY A 1 200 ? 5.650 14.924 11.365 1.00 79.44 200 GLY A O 1
ATOM 1620 N N . PHE A 1 201 ? 5.304 13.190 9.957 1.00 84.75 201 PHE A N 1
ATOM 1621 C CA . PHE A 1 201 ? 4.559 12.370 10.907 1.00 84.75 201 PHE A CA 1
ATOM 1622 C C . PHE A 1 201 ? 4.508 10.875 10.566 1.00 84.75 201 PHE A C 1
ATOM 1624 O O . PHE A 1 201 ? 4.570 10.461 9.408 1.00 84.75 201 PHE A O 1
ATOM 1631 N N . GLY A 1 202 ? 4.311 10.058 11.604 1.00 90.81 202 GLY A N 1
ATOM 1632 C CA . GLY A 1 202 ? 4.196 8.605 11.497 1.00 90.81 202 GLY A CA 1
ATOM 1633 C C . GLY A 1 202 ? 3.063 8.040 12.349 1.00 90.81 202 GLY A C 1
ATOM 1634 O O . GLY A 1 202 ? 2.942 8.369 13.526 1.00 90.81 202 GLY A O 1
ATOM 1635 N N . ASP A 1 203 ? 2.239 7.174 11.758 1.00 95.00 203 ASP A N 1
ATOM 1636 C CA . ASP A 1 203 ? 1.162 6.463 12.446 1.00 95.00 203 ASP A CA 1
ATOM 1637 C C . ASP A 1 203 ? 1.609 5.092 12.981 1.00 95.00 203 ASP A C 1
ATOM 1639 O O . ASP A 1 203 ? 2.167 4.264 12.256 1.00 95.00 203 ASP A O 1
ATOM 1643 N N . GLU A 1 204 ? 1.241 4.789 14.226 1.00 94.94 204 GLU A N 1
ATOM 1644 C CA . GLU A 1 204 ? 1.405 3.472 14.838 1.00 94.94 204 GLU A CA 1
ATOM 1645 C C . GLU A 1 204 ? 0.095 2.981 15.471 1.00 94.94 204 GLU A C 1
ATOM 1647 O O . GLU A 1 204 ? -0.479 3.605 16.368 1.00 94.94 204 GLU A O 1
ATOM 1652 N N . VAL A 1 205 ? -0.363 1.793 15.065 1.00 96.88 205 VAL A N 1
ATOM 1653 C CA . VAL A 1 205 ? -1.501 1.127 15.714 1.00 96.88 205 VAL A CA 1
ATOM 1654 C C . VAL A 1 205 ? -1.063 0.587 17.078 1.00 96.88 205 VAL A C 1
ATOM 1656 O O . VAL A 1 205 ? -0.454 -0.477 17.178 1.00 96.88 205 VAL A O 1
ATOM 1659 N N . LYS A 1 206 ? -1.428 1.282 18.158 1.00 96.56 206 LYS A N 1
ATOM 1660 C CA . LYS A 1 206 ? -1.093 0.873 19.533 1.00 96.56 206 LYS A CA 1
ATOM 1661 C C . LYS A 1 206 ? -2.005 -0.233 20.051 1.00 96.56 206 LYS A C 1
ATOM 1663 O O . LYS A 1 206 ? -1.592 -1.087 20.839 1.00 96.56 206 LYS A O 1
ATOM 1668 N N . LYS A 1 207 ? -3.284 -0.209 19.663 1.00 96.00 207 LYS A N 1
ATOM 1669 C CA . LYS A 1 207 ? -4.288 -1.151 20.175 1.00 96.00 207 LYS A CA 1
ATOM 1670 C C . LYS A 1 207 ? -5.440 -1.332 19.197 1.00 96.00 207 LYS A C 1
ATOM 1672 O O . LYS A 1 207 ? -5.861 -0.391 18.545 1.00 96.00 207 LYS A O 1
ATOM 1677 N N . ALA A 1 208 ? -6.025 -2.525 19.204 1.00 97.31 208 ALA A N 1
ATOM 1678 C CA . ALA A 1 208 ? -7.312 -2.798 18.578 1.00 97.31 208 ALA A CA 1
ATOM 1679 C C . ALA A 1 208 ? -8.275 -3.412 19.605 1.00 97.31 208 ALA A C 1
ATOM 1681 O O . ALA A 1 208 ? -7.887 -4.294 20.385 1.00 97.31 208 ALA A O 1
ATOM 1682 N N . THR A 1 209 ? -9.518 -2.928 19.632 1.00 96.19 209 THR A N 1
ATOM 1683 C CA . THR A 1 209 ? -10.561 -3.340 20.585 1.00 96.19 209 THR A CA 1
ATOM 1684 C C . THR A 1 209 ? -11.840 -3.707 19.842 1.00 96.19 209 THR A C 1
ATOM 1686 O O . THR A 1 209 ? -12.316 -2.926 19.026 1.00 96.19 209 THR A O 1
ATOM 1689 N N . GLN A 1 210 ? -12.408 -4.874 20.150 1.00 94.25 210 GLN A N 1
ATOM 1690 C CA . GLN A 1 210 ? -13.702 -5.280 19.610 1.00 94.25 210 GLN A CA 1
ATOM 1691 C C . GLN A 1 210 ? -14.834 -4.520 20.306 1.00 94.25 210 GLN A C 1
ATOM 1693 O O . GLN A 1 210 ? -14.869 -4.446 21.537 1.00 94.25 210 GLN A O 1
ATOM 1698 N N . THR A 1 211 ? -15.777 -4.006 19.524 1.00 94.50 211 THR A N 1
ATOM 1699 C CA . THR A 1 211 ? -17.018 -3.374 19.986 1.00 94.50 211 THR A CA 1
ATOM 1700 C C . THR A 1 211 ? -18.224 -4.014 19.278 1.00 94.50 211 THR A C 1
ATOM 1702 O O . THR A 1 211 ? -18.040 -4.827 18.365 1.00 94.50 211 THR A O 1
ATOM 1705 N N . PRO A 1 212 ? -19.467 -3.694 19.683 1.00 93.19 212 PRO A N 1
ATOM 1706 C CA . PRO A 1 212 ? -20.658 -4.114 18.941 1.00 93.19 212 PRO A CA 1
ATOM 1707 C C . PRO A 1 212 ? -20.706 -3.597 17.494 1.00 93.19 212 PRO A C 1
ATOM 1709 O O . PRO A 1 212 ? -21.301 -4.255 16.646 1.00 93.19 212 PRO A O 1
ATOM 1712 N N . ASP A 1 213 ? -20.060 -2.460 17.216 1.00 94.00 213 ASP A N 1
ATOM 1713 C CA . ASP A 1 213 ? -20.117 -1.771 15.918 1.00 94.00 213 ASP A CA 1
ATOM 1714 C C . ASP A 1 213 ? -18.960 -2.154 14.974 1.00 94.00 213 ASP A C 1
ATOM 1716 O O . ASP A 1 213 ? -19.012 -1.899 13.770 1.00 94.00 213 ASP A O 1
ATOM 1720 N N . GLY A 1 214 ? -17.903 -2.781 15.503 1.00 94.75 214 GLY A N 1
ATOM 1721 C CA . GLY A 1 214 ? -16.737 -3.189 14.725 1.00 94.75 214 GLY A CA 1
ATOM 1722 C C . GLY A 1 214 ? -15.462 -3.279 15.558 1.00 94.75 214 GLY A C 1
ATOM 1723 O O . GLY A 1 214 ? -15.489 -3.578 16.751 1.00 94.75 214 GLY A O 1
ATOM 1724 N N . ILE A 1 215 ? -14.322 -3.051 14.914 1.00 96.38 215 ILE A N 1
ATOM 1725 C CA . ILE A 1 215 ? -13.006 -3.029 15.553 1.00 96.38 215 ILE A CA 1
ATOM 1726 C C . ILE A 1 215 ? -12.545 -1.581 15.645 1.00 96.38 215 ILE A C 1
ATOM 1728 O O . ILE A 1 215 ? -12.313 -0.942 14.627 1.00 96.38 215 ILE A O 1
ATOM 1732 N N . VAL A 1 216 ? -12.354 -1.075 16.859 1.00 98.12 216 VAL A N 1
ATOM 1733 C CA . VAL A 1 216 ? -11.774 0.254 17.070 1.00 98.12 216 VAL A CA 1
ATOM 1734 C C . VAL A 1 216 ? -10.263 0.127 17.199 1.00 98.12 216 VAL A C 1
ATOM 1736 O O . VAL A 1 216 ? -9.763 -0.507 18.136 1.00 98.12 216 VAL A O 1
ATOM 1739 N N . LEU A 1 217 ? -9.547 0.745 16.267 1.00 98.25 217 LEU A N 1
ATOM 1740 C CA . LEU A 1 217 ? -8.113 0.977 16.340 1.00 98.25 217 LEU A CA 1
ATOM 1741 C C . LEU A 1 217 ? -7.852 2.239 17.163 1.00 98.25 217 LEU A C 1
ATOM 1743 O O . LEU A 1 217 ? -8.513 3.252 16.960 1.00 98.25 217 LEU A O 1
ATOM 1747 N N . ALA A 1 218 ? -6.897 2.165 18.084 1.00 98.00 218 ALA A N 1
ATOM 1748 C CA . ALA A 1 218 ? -6.279 3.324 18.711 1.00 98.00 218 ALA A CA 1
ATOM 1749 C C . ALA A 1 218 ? -4.908 3.517 18.066 1.00 98.00 218 ALA A C 1
ATOM 1751 O O . ALA A 1 218 ? -4.065 2.610 18.126 1.00 98.00 218 ALA A O 1
ATOM 1752 N N . ILE A 1 219 ? -4.731 4.669 17.433 1.00 98.00 219 ILE A N 1
ATOM 1753 C CA . ILE A 1 219 ? -3.563 5.011 16.634 1.00 98.00 219 ILE A CA 1
ATOM 1754 C C . ILE A 1 219 ? -2.883 6.196 17.299 1.00 98.00 219 ILE A C 1
ATOM 1756 O O . ILE A 1 219 ? -3.537 7.156 17.706 1.00 98.00 219 ILE A O 1
ATOM 1760 N N . HIS A 1 220 ? -1.575 6.077 17.439 1.00 97.00 220 HIS A N 1
ATOM 1761 C CA . HIS A 1 220 ? -0.712 7.153 17.876 1.00 97.00 220 HIS A CA 1
ATOM 1762 C C . HIS A 1 220 ? -0.042 7.738 16.646 1.00 97.00 220 HIS A C 1
ATOM 1764 O O . HIS A 1 220 ? 0.497 6.976 15.842 1.00 97.00 220 HIS A O 1
ATOM 1770 N N . ARG A 1 221 ? -0.098 9.057 16.505 1.00 95.69 221 ARG A N 1
ATOM 1771 C CA . ARG A 1 221 ? 0.646 9.782 15.490 1.00 95.69 221 ARG A CA 1
ATOM 1772 C C . ARG A 1 221 ? 1.680 10.656 16.154 1.00 95.69 221 ARG A C 1
ATOM 1774 O O . ARG A 1 221 ? 1.315 11.587 16.869 1.00 95.69 221 ARG A O 1
ATOM 1781 N N . ASP A 1 222 ? 2.930 10.380 15.841 1.00 94.00 222 ASP A N 1
ATOM 1782 C CA . ASP A 1 222 ? 4.047 11.247 16.175 1.00 94.00 222 ASP A CA 1
ATOM 1783 C C . ASP A 1 222 ? 4.202 12.313 15.089 1.00 94.00 222 ASP A C 1
ATOM 1785 O O . ASP A 1 222 ? 4.067 12.008 13.903 1.00 94.00 222 ASP A O 1
ATOM 1789 N N . PHE A 1 223 ? 4.484 13.549 15.493 1.00 90.81 223 PHE A N 1
ATOM 1790 C CA . PHE A 1 223 ? 4.931 14.638 14.627 1.00 90.81 223 PHE A CA 1
ATOM 1791 C C . PHE A 1 223 ? 6.394 14.970 14.945 1.00 90.81 223 PHE A C 1
ATOM 1793 O O . PHE A 1 223 ? 6.935 14.527 15.957 1.00 90.81 223 PHE A O 1
ATOM 1800 N N . GLN A 1 224 ? 7.029 15.817 14.130 1.00 86.50 224 GLN A N 1
ATOM 1801 C CA . GLN A 1 224 ? 8.339 16.381 14.484 1.00 86.50 224 GLN A CA 1
ATOM 1802 C C . GLN A 1 224 ? 8.310 17.110 15.843 1.00 86.50 224 GLN A C 1
ATOM 1804 O O . GLN A 1 224 ? 9.266 17.027 16.613 1.00 86.50 224 GLN A O 1
ATOM 1809 N N . GLU A 1 225 ? 7.204 17.799 16.139 1.00 88.31 225 GLU A N 1
ATOM 1810 C CA . GLU A 1 225 ? 6.948 18.451 17.423 1.00 88.31 225 GLU A CA 1
ATOM 1811 C C . GLU A 1 225 ? 5.583 18.012 17.965 1.00 88.31 225 GLU A C 1
ATOM 1813 O O . GLU A 1 225 ? 4.536 18.507 17.541 1.00 88.31 225 GLU A O 1
ATOM 1818 N N . GLY A 1 226 ? 5.602 17.084 18.922 1.00 93.00 226 GLY A N 1
ATOM 1819 C CA . GLY A 1 226 ? 4.405 16.600 19.600 1.00 93.00 226 GLY A CA 1
ATOM 1820 C C . GLY A 1 226 ? 3.766 15.366 18.965 1.00 93.00 226 GLY A C 1
ATOM 1821 O O . GLY A 1 226 ? 4.340 14.705 18.106 1.00 93.00 226 GLY A O 1
ATOM 1822 N N . TYR A 1 227 ? 2.556 15.042 19.410 1.00 95.25 227 TYR A N 1
ATOM 1823 C CA . TYR A 1 227 ? 1.816 13.855 18.987 1.00 95.25 227 TYR A CA 1
ATOM 1824 C C . TYR A 1 227 ? 0.301 14.058 19.098 1.00 95.25 227 TYR A C 1
ATOM 1826 O O . TYR A 1 227 ? -0.189 14.950 19.795 1.00 95.25 227 TYR A O 1
ATOM 1834 N N . THR A 1 228 ? -0.473 13.192 18.450 1.00 96.25 228 THR A N 1
ATOM 1835 C CA . THR A 1 228 ? -1.910 13.047 18.713 1.00 96.25 228 THR A CA 1
ATOM 1836 C C . THR A 1 228 ? -2.301 11.575 18.786 1.00 96.25 228 THR A C 1
ATOM 1838 O O . THR A 1 228 ? -1.672 10.710 18.180 1.00 96.25 228 THR A O 1
ATOM 1841 N N . ASP A 1 229 ? -3.346 11.278 19.553 1.00 97.12 229 ASP A N 1
ATOM 1842 C CA . ASP A 1 229 ? -3.921 9.938 19.644 1.00 97.12 229 ASP A CA 1
ATOM 1843 C C . ASP A 1 229 ? -5.341 9.993 19.104 1.00 97.12 229 ASP A C 1
ATOM 1845 O O . ASP A 1 229 ? -6.175 10.736 19.628 1.00 97.12 229 ASP A O 1
ATOM 1849 N N . TYR A 1 230 ? -5.631 9.171 18.106 1.00 97.44 230 TYR A N 1
ATOM 1850 C CA . TYR A 1 230 ? -6.932 9.149 17.457 1.00 97.44 230 TYR A CA 1
ATOM 1851 C C . TYR A 1 230 ? -7.435 7.722 17.250 1.00 97.44 230 TYR A C 1
ATOM 1853 O O . TYR A 1 230 ? -6.748 6.725 17.520 1.00 97.44 230 TYR A O 1
ATOM 1861 N N . LYS A 1 231 ? -8.690 7.610 16.826 1.00 98.25 231 LYS A N 1
ATOM 1862 C CA . LYS A 1 231 ? -9.387 6.341 16.672 1.00 98.25 231 LYS A CA 1
ATOM 1863 C C . LYS A 1 231 ? -10.008 6.201 15.304 1.00 98.25 231 LYS A C 1
ATOM 1865 O O . LYS A 1 231 ? -10.635 7.112 14.772 1.00 98.25 231 LYS A O 1
ATOM 1870 N N . VAL A 1 232 ? -9.929 4.978 14.803 1.00 98.19 232 VAL A N 1
ATOM 1871 C CA . VAL A 1 232 ? -10.579 4.558 13.564 1.00 98.19 232 VAL A CA 1
ATOM 1872 C C . VAL A 1 232 ? -11.430 3.333 13.863 1.00 98.19 232 VAL A C 1
ATOM 1874 O O . VAL A 1 232 ? -10.958 2.379 14.484 1.00 98.19 232 VAL A O 1
ATOM 1877 N N . LEU A 1 233 ? -12.691 3.351 13.443 1.00 98.12 233 LEU A N 1
ATOM 1878 C CA . LEU A 1 233 ? -13.576 2.193 13.489 1.00 98.12 233 LEU A CA 1
ATOM 1879 C C . LEU A 1 233 ? -13.497 1.457 12.157 1.00 98.12 233 LEU A C 1
ATOM 1881 O O . LEU A 1 233 ? -13.806 2.030 11.119 1.00 98.12 233 LEU A O 1
ATOM 1885 N N . ILE A 1 234 ? -13.123 0.183 12.210 1.00 97.25 234 ILE A N 1
ATOM 1886 C CA . ILE A 1 234 ? -13.202 -0.749 11.092 1.00 97.25 234 ILE A CA 1
ATOM 1887 C C . ILE A 1 234 ? -14.486 -1.566 11.225 1.00 97.25 234 ILE A C 1
ATOM 1889 O O . ILE A 1 234 ? -14.644 -2.333 12.183 1.00 97.25 234 ILE A O 1
ATOM 1893 N N . THR A 1 235 ? -15.367 -1.463 10.236 1.00 96.31 235 THR A N 1
ATOM 1894 C CA . THR A 1 235 ? -16.632 -2.200 10.181 1.00 96.31 235 THR A CA 1
ATOM 1895 C C . THR A 1 235 ? -16.627 -3.158 8.997 1.00 96.31 235 THR A C 1
ATOM 1897 O O . THR A 1 235 ? -16.098 -2.870 7.926 1.00 96.31 235 THR A O 1
ATOM 1900 N N . LYS A 1 236 ? -17.196 -4.348 9.204 1.00 93.12 236 LYS A N 1
ATOM 1901 C CA . LYS A 1 236 ? -17.405 -5.319 8.132 1.00 93.12 236 LYS A CA 1
ATOM 1902 C C . LYS A 1 236 ? -18.747 -5.049 7.459 1.00 93.12 236 LYS A C 1
ATOM 1904 O O . LYS A 1 236 ? -19.793 -5.147 8.096 1.00 93.12 236 LYS A O 1
ATOM 1909 N N . GLU A 1 237 ? -18.719 -4.815 6.156 1.00 88.69 237 GLU A N 1
ATOM 1910 C CA . GLU A 1 237 ? -19.897 -4.669 5.310 1.00 88.69 237 GLU A CA 1
ATOM 1911 C C . GLU A 1 237 ? -19.921 -5.789 4.271 1.00 88.69 237 GLU A C 1
ATOM 1913 O O . GLU A 1 237 ? -19.187 -5.762 3.281 1.00 88.69 237 GLU A O 1
ATOM 1918 N N . LYS A 1 238 ? -20.782 -6.791 4.489 1.00 86.88 238 LYS A N 1
ATOM 1919 C CA . LYS A 1 238 ? -20.867 -8.002 3.651 1.00 86.88 238 LYS A CA 1
ATOM 1920 C C . LYS A 1 238 ? -19.495 -8.683 3.518 1.00 86.88 238 LYS A C 1
ATOM 1922 O O . LYS A 1 238 ? -19.013 -9.242 4.498 1.00 86.88 238 LYS A O 1
ATOM 1927 N N . ASP A 1 239 ? -18.883 -8.611 2.338 1.00 86.81 239 ASP A N 1
ATOM 1928 C CA . ASP A 1 239 ? -17.601 -9.236 1.993 1.00 86.81 239 ASP A CA 1
ATOM 1929 C C . ASP A 1 239 ? -16.438 -8.225 1.971 1.00 86.81 239 ASP A C 1
ATOM 1931 O O . ASP A 1 239 ? -15.342 -8.535 1.507 1.00 86.81 239 ASP A O 1
ATOM 1935 N N . THR A 1 240 ? -16.674 -7.002 2.450 1.00 92.00 240 THR A N 1
ATOM 1936 C CA . THR A 1 240 ? -15.713 -5.891 2.449 1.00 92.00 240 THR A CA 1
ATOM 1937 C C . THR A 1 240 ? -15.595 -5.245 3.825 1.00 92.00 240 THR A C 1
ATOM 1939 O O . THR A 1 240 ? -16.398 -5.514 4.719 1.00 92.00 240 THR A O 1
ATOM 1942 N N . TYR A 1 241 ? -14.586 -4.392 3.992 1.00 95.44 241 TYR A N 1
ATOM 1943 C CA . TYR A 1 241 ? -14.370 -3.614 5.206 1.00 95.44 241 TYR A CA 1
ATOM 1944 C C . TYR A 1 241 ? -14.304 -2.126 4.877 1.00 95.44 241 TYR A C 1
ATOM 1946 O O . TYR A 1 241 ? -13.706 -1.736 3.868 1.00 95.44 241 TYR A O 1
ATOM 1954 N N . SER A 1 242 ? -14.884 -1.319 5.756 1.00 96.19 242 SER A N 1
ATOM 1955 C CA . SER A 1 242 ? -14.822 0.138 5.747 1.00 96.19 242 SER A CA 1
ATOM 1956 C C . SER A 1 242 ? -14.141 0.646 7.019 1.00 96.19 242 SER A C 1
ATOM 1958 O O . SER A 1 242 ? -14.127 -0.039 8.043 1.00 96.19 242 SER A O 1
ATOM 1960 N N . ALA A 1 243 ? -13.526 1.821 6.933 1.00 97.00 243 ALA A N 1
ATOM 1961 C CA . ALA A 1 243 ? -12.879 2.530 8.023 1.00 97.00 243 ALA A CA 1
ATOM 1962 C C . ALA A 1 243 ? -13.457 3.940 8.122 1.00 97.00 243 ALA A C 1
ATOM 1964 O O . ALA A 1 243 ? -13.470 4.668 7.131 1.00 97.00 243 ALA A O 1
ATOM 1965 N N . VAL A 1 244 ? -13.862 4.338 9.324 1.00 97.12 244 VAL A N 1
ATOM 1966 C CA . VAL A 1 244 ? -14.295 5.703 9.632 1.00 97.12 244 VAL A CA 1
ATOM 1967 C C . VAL A 1 244 ? -13.450 6.267 10.768 1.00 97.12 244 VAL A C 1
ATOM 1969 O O . VAL A 1 244 ? -13.253 5.618 11.799 1.00 97.12 244 VAL A O 1
ATOM 1972 N N . TYR A 1 245 ? -12.931 7.478 10.580 1.00 97.06 245 TYR A N 1
ATOM 1973 C CA . TYR A 1 245 ? -12.212 8.205 11.625 1.00 97.06 245 TYR A CA 1
ATOM 1974 C C . TYR A 1 245 ? -13.239 8.685 12.652 1.00 97.06 245 TYR A C 1
ATOM 1976 O O . TYR A 1 245 ? -14.204 9.358 12.293 1.00 97.06 245 TYR A O 1
ATOM 1984 N N . LEU A 1 246 ? -13.079 8.286 13.913 1.00 97.62 246 LEU A N 1
ATOM 1985 C CA . LEU A 1 246 ? -14.026 8.605 14.987 1.00 97.62 246 LEU A CA 1
ATOM 1986 C C . LEU A 1 246 ? -13.711 9.938 15.666 1.00 97.62 246 LEU A C 1
ATOM 1988 O O . LEU A 1 246 ? -14.615 10.598 16.173 1.00 97.62 246 LEU A O 1
ATOM 1992 N N . ASP A 1 247 ? -12.431 10.283 15.717 1.00 97.38 247 ASP A N 1
ATOM 1993 C CA . ASP A 1 247 ? -11.897 11.515 16.275 1.00 97.38 247 ASP A CA 1
ATOM 1994 C C . ASP A 1 247 ? -10.561 11.851 15.586 1.00 97.38 247 ASP A C 1
ATOM 1996 O O . ASP A 1 247 ? -9.961 11.002 14.924 1.00 97.38 247 ASP A O 1
ATOM 2000 N N . PHE A 1 248 ? -10.128 13.105 15.717 1.00 95.44 248 PHE A N 1
ATOM 2001 C CA . PHE A 1 248 ? -8.760 13.550 15.445 1.00 95.44 248 PHE A CA 1
ATOM 2002 C C . PHE A 1 248 ? -8.461 14.758 16.352 1.00 95.44 248 PHE A C 1
ATOM 2004 O O . PHE A 1 248 ? -8.807 15.885 16.013 1.00 95.44 248 PHE A O 1
ATOM 2011 N N . PRO A 1 249 ? -7.980 14.533 17.588 1.00 94.81 249 PRO A N 1
ATOM 2012 C CA . PRO A 1 249 ? -7.766 15.616 18.549 1.00 94.81 249 PRO A CA 1
ATOM 2013 C C . PRO A 1 249 ? -6.590 16.526 18.177 1.00 94.81 249 PRO A C 1
ATOM 2015 O O . PRO A 1 249 ? -5.657 16.092 17.499 1.00 94.81 249 PRO A O 1
ATOM 2018 N N . GLU A 1 250 ? -6.595 17.748 18.722 1.00 93.44 250 GLU A N 1
ATOM 2019 C CA . GLU A 1 250 ? -5.477 18.694 18.603 1.00 93.44 250 GLU A CA 1
ATOM 2020 C C . GLU A 1 250 ? -4.144 18.081 19.065 1.00 93.44 250 GLU A C 1
ATOM 2022 O O . GLU A 1 250 ? -4.089 17.297 20.021 1.00 93.44 250 GLU A O 1
ATOM 2027 N N . THR A 1 251 ? -3.063 18.485 18.393 1.00 92.44 251 THR A N 1
ATOM 2028 C CA . THR A 1 251 ? -1.696 18.069 18.709 1.00 92.44 251 THR A CA 1
ATOM 2029 C C . THR A 1 251 ? -1.314 18.456 20.134 1.00 92.44 251 THR A C 1
ATOM 2031 O O . THR A 1 251 ? -1.473 19.600 20.564 1.00 92.44 251 THR A O 1
ATOM 2034 N N . LYS A 1 252 ? -0.773 17.486 20.869 1.00 93.62 252 LYS A N 1
ATOM 2035 C CA . LYS A 1 252 ? -0.140 17.681 22.173 1.00 93.62 252 LYS A CA 1
ATOM 2036 C C . LYS A 1 252 ? 1.349 17.888 21.950 1.00 93.62 252 LYS A C 1
ATOM 2038 O O . LYS A 1 252 ? 1.955 17.110 21.227 1.00 93.62 252 LYS A O 1
ATOM 2043 N N . TYR A 1 253 ? 1.935 18.886 22.596 1.00 89.88 253 TYR A N 1
ATOM 2044 C CA . TYR A 1 253 ? 3.370 19.152 22.528 1.00 89.88 253 TYR A CA 1
ATOM 2045 C C . TYR A 1 253 ? 4.059 18.602 23.774 1.00 89.88 253 TYR A C 1
ATOM 2047 O O . TYR A 1 253 ? 3.511 18.708 24.874 1.00 89.88 253 TYR A O 1
ATOM 2055 N N . ASP A 1 254 ? 5.239 18.015 23.596 1.00 74.06 254 ASP A N 1
ATOM 2056 C CA . ASP A 1 254 ? 6.090 17.642 24.722 1.00 74.06 254 ASP A CA 1
ATOM 2057 C C . ASP A 1 254 ? 6.653 18.930 25.354 1.00 74.06 254 ASP A C 1
ATOM 2059 O O . ASP A 1 254 ? 7.267 19.743 24.660 1.00 74.06 254 ASP A O 1
ATOM 2063 N N . GLU A 1 255 ? 6.373 19.149 26.645 1.00 61.97 255 GLU A N 1
ATOM 2064 C CA . GLU A 1 255 ? 6.907 20.276 27.440 1.00 61.97 255 GLU A CA 1
ATOM 2065 C C . GLU A 1 255 ? 8.398 20.121 27.777 1.00 61.97 255 GLU A C 1
ATOM 2067 O O . GLU A 1 255 ? 8.832 18.992 28.114 1.00 61.97 255 GLU A O 1
#

pLDDT: mean 87.47, std 15.35, range [33.34, 98.56]

Radius of gyration: 23.31 Å; chains: 1; bounding box: 71×78×53 Å

Secondary structure (DSSP, 8-state):
--PPPP----------------------SSSPPPEEEEEEEEEE-SSSEEEE-TTS-EEEEESTTTT-EEEEEEEESS-B-SSS-GGG-B-EEEEE-TT--EEEEEGGGEEEEPSS-EEEEEETTEEEEEE-EEESB--SB-SSSB--PPPS--B-EEEETTS-EEEPEEE--HHHHHHH-TTSTT-TT--B-B--BSSSEEEEEEEEEE-SSSEEEEEEEEESS-EEEEEEEEEEETTEEEEEE---PPPBPP-

Foldseek 3Di:
DDDDDDDDDPPPPPPPPPPVQQDFAAQPLPDFFAKDFDWFKWFFADQWWWFADRSRHTDDTDRPRHRAMWIWGTWGPDWGAPDSDQLRTFIFTWIAGPVRDITTGGQLRIWTWDPDFDKDDPDPQWIKTKTWTDGGTDDCADPVGGDQRHRLATFIWMAIPVGDTGFAFEDDDPQVCVVPNCVPPSNVDPGGDGADDHPFKGKDFPDWDDDPAAIKTWIWMDGPFAIWIWIWGWGDDPRHIHIYTPDTDDGDGDD